Protein AF-A0A2Z4JTM7-F1 (afdb_monomer_lite)

Organism: NCBI:txid2527775

Foldseek 3Di:
DPPPPPPPPPPPDPDDQQPDADPPLRDRVVVLVVQLVVVDDPVLVVLQVVLVVCLVVVHADEPSNLVSLVVSQVRCCVPRVDHDDDPSSLLSNVVRCVVVVHDDDDSNCNVVVVCLLPVDPDPDPVVVVVVVVVVVLLVVLCVVLPDVLSVLQSVLVSCLSVVHQDDPSSLLSQLLSQLVCCVPVVDGPADPSNVVSSVVSCVVVVHDSVVSNVVNPD

Structure (mmCIF, N/CA/C/O backbone):
data_AF-A0A2Z4JTM7-F1
#
_entry.id   AF-A0A2Z4JTM7-F1
#
loop_
_atom_site.group_PDB
_atom_site.id
_atom_site.type_symbol
_atom_site.label_atom_id
_atom_site.label_alt_id
_atom_site.label_comp_id
_atom_site.label_asym_id
_atom_site.label_entity_id
_atom_site.label_seq_id
_atom_site.pdbx_PDB_ins_code
_atom_site.Cartn_x
_atom_site.Cartn_y
_atom_site.Cartn_z
_atom_site.occupancy
_atom_site.B_iso_or_equiv
_atom_site.auth_seq_id
_atom_site.auth_comp_id
_atom_site.auth_asym_id
_atom_site.auth_atom_id
_atom_site.pdbx_PDB_model_num
ATOM 1 N N . MET A 1 1 ? -42.379 -16.455 -13.827 1.00 39.31 1 MET A N 1
ATOM 2 C CA . MET A 1 1 ? -41.610 -16.570 -15.084 1.00 39.31 1 MET A CA 1
ATOM 3 C C . MET A 1 1 ? -40.571 -15.458 -15.108 1.00 39.31 1 MET A C 1
ATOM 5 O O . MET A 1 1 ? -40.819 -14.399 -15.655 1.00 39.31 1 MET A O 1
ATOM 9 N N . PHE A 1 2 ? -39.444 -15.678 -14.430 1.00 36.75 2 PHE A N 1
ATOM 10 C CA . PHE A 1 2 ? -38.275 -14.796 -14.449 1.00 36.75 2 PHE A CA 1
ATOM 11 C C . PHE A 1 2 ? -37.268 -15.409 -15.424 1.00 36.75 2 PHE A C 1
ATOM 13 O O . PHE A 1 2 ? -36.596 -16.371 -15.067 1.00 36.75 2 PHE A O 1
ATOM 20 N N . LYS A 1 3 ? -37.230 -14.929 -16.669 1.00 38.88 3 LYS A N 1
ATOM 21 C CA . LYS A 1 3 ? -36.198 -15.283 -17.662 1.00 38.88 3 LYS A CA 1
ATOM 22 C C . LYS A 1 3 ? -35.932 -14.116 -18.620 1.00 38.88 3 LYS A C 1
ATOM 24 O O . LYS A 1 3 ? -35.835 -14.291 -19.826 1.00 38.88 3 LYS A O 1
ATOM 29 N N . GLU A 1 4 ? -35.774 -12.925 -18.062 1.00 41.97 4 GLU A N 1
ATOM 30 C CA . GLU A 1 4 ? -34.969 -11.882 -18.698 1.00 41.97 4 GLU A CA 1
ATOM 31 C C . GLU A 1 4 ? -33.696 -11.746 -17.870 1.00 41.97 4 GLU A C 1
ATOM 33 O O . GLU A 1 4 ? -33.521 -10.844 -17.056 1.00 41.97 4 GLU A O 1
ATOM 38 N N . GLU A 1 5 ? -32.826 -12.747 -18.020 1.00 40.91 5 GLU A N 1
ATOM 39 C CA . GLU A 1 5 ? -31.431 -12.622 -17.627 1.00 40.91 5 GLU A CA 1
ATOM 40 C C . GLU A 1 5 ? -30.866 -11.405 -18.358 1.00 40.91 5 GLU A C 1
ATOM 42 O O . GLU A 1 5 ? -30.731 -11.413 -19.586 1.00 40.91 5 GLU A O 1
ATOM 47 N N . LEU A 1 6 ? -30.533 -10.362 -17.593 1.00 39.00 6 LEU A N 1
ATOM 48 C CA . LEU A 1 6 ? -29.595 -9.329 -17.999 1.00 39.00 6 LEU A CA 1
ATOM 49 C C . LEU A 1 6 ? -28.303 -10.017 -18.463 1.00 39.00 6 LEU A C 1
ATOM 51 O O . LEU A 1 6 ? -27.358 -10.213 -17.699 1.00 39.00 6 LEU A O 1
ATOM 55 N N . LYS A 1 7 ? -28.232 -10.356 -19.751 1.00 40.50 7 LYS A N 1
ATOM 56 C 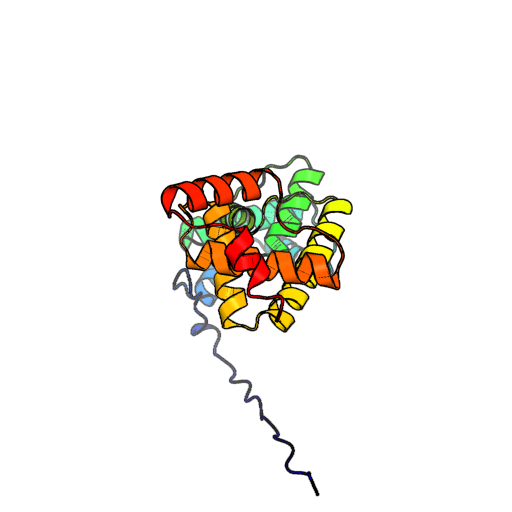CA . LYS A 1 7 ? -26.968 -10.504 -20.461 1.00 40.50 7 LYS A CA 1
ATOM 57 C C . LYS A 1 7 ? -26.372 -9.111 -20.555 1.00 40.50 7 LYS A C 1
ATOM 59 O O . LYS A 1 7 ? -26.509 -8.422 -21.562 1.00 40.50 7 LYS A O 1
ATOM 64 N N . MET A 1 8 ? -25.718 -8.697 -19.477 1.00 35.59 8 MET A N 1
ATOM 65 C CA . MET A 1 8 ? -24.784 -7.589 -19.490 1.00 35.59 8 MET A CA 1
ATOM 66 C C . MET A 1 8 ? -23.639 -8.013 -20.420 1.00 35.59 8 MET A C 1
ATOM 68 O O . MET A 1 8 ? -22.683 -8.670 -20.015 1.00 35.59 8 MET A O 1
ATOM 72 N N . GLN A 1 9 ? -23.805 -7.748 -21.717 1.00 40.19 9 GLN A N 1
ATOM 73 C CA . GLN A 1 9 ? -22.771 -7.951 -22.719 1.00 40.19 9 GLN A CA 1
ATOM 74 C C . GLN A 1 9 ? -21.651 -6.960 -22.409 1.00 40.19 9 GLN A C 1
ATOM 76 O O . GLN A 1 9 ? -21.689 -5.808 -22.836 1.00 40.19 9 GLN A O 1
ATOM 81 N N . LEU A 1 10 ? -20.659 -7.408 -21.641 1.00 38.81 10 LEU A N 1
ATOM 82 C CA . LEU A 1 10 ? -19.351 -6.770 -21.560 1.00 38.81 10 LEU A CA 1
ATOM 83 C C . LEU A 1 10 ? -18.776 -6.729 -22.980 1.00 38.81 10 LEU A C 1
ATOM 85 O O . LEU A 1 10 ? -18.161 -7.685 -23.450 1.00 38.81 10 LEU A O 1
ATOM 89 N N . ARG A 1 11 ? -19.006 -5.623 -23.693 1.00 43.62 11 ARG A N 1
ATOM 90 C CA . ARG A 1 11 ? -18.216 -5.281 -24.872 1.00 43.62 11 ARG A CA 1
ATOM 91 C C . ARG A 1 11 ? -16.807 -5.005 -24.365 1.00 43.62 11 ARG A C 1
ATOM 93 O O . ARG A 1 11 ? -16.540 -3.944 -23.815 1.00 43.62 11 ARG A O 1
ATOM 100 N N . GLN A 1 12 ? -15.920 -5.984 -24.504 1.00 43.00 12 GLN A N 1
ATOM 101 C CA . GLN A 1 12 ? -14.489 -5.746 -24.382 1.00 43.00 12 GLN A CA 1
ATOM 102 C C . GLN A 1 12 ? -14.081 -4.883 -25.576 1.00 43.00 12 GLN A C 1
ATOM 104 O O . GLN A 1 12 ? -13.819 -5.380 -26.671 1.00 43.00 12 GLN A O 1
ATOM 109 N N . GLU A 1 13 ? -14.121 -3.565 -25.401 1.00 48.25 13 GLU A N 1
ATOM 110 C CA . GLU A 1 13 ? -13.538 -2.652 -26.371 1.00 48.25 13 GLU A CA 1
ATOM 111 C C . GLU A 1 13 ? -12.022 -2.858 -26.356 1.00 48.25 13 GLU A C 1
ATOM 113 O O . GLU A 1 13 ? -11.348 -2.600 -25.359 1.00 48.25 13 GLU A O 1
ATOM 118 N N . ASN A 1 14 ? -11.479 -3.360 -27.465 1.00 54.94 14 ASN A N 1
ATOM 119 C CA . ASN A 1 14 ? -10.039 -3.460 -27.659 1.00 54.94 14 ASN A CA 1
ATOM 120 C C . ASN A 1 14 ? -9.458 -2.042 -27.753 1.00 54.94 14 ASN A C 1
ATOM 122 O O . ASN A 1 14 ? -9.454 -1.420 -28.820 1.00 54.94 14 ASN A O 1
ATOM 126 N N . VAL A 1 15 ? -8.982 -1.511 -26.627 1.00 57.03 15 VAL A N 1
ATOM 127 C CA . VAL A 1 15 ? -8.286 -0.224 -26.584 1.00 57.03 15 VAL A CA 1
ATOM 128 C C . VAL A 1 15 ? -6.926 -0.394 -27.258 1.00 57.03 15 VAL A C 1
ATOM 130 O O . VAL A 1 15 ? -6.124 -1.245 -26.878 1.00 57.03 15 VAL A O 1
ATOM 133 N N . LYS A 1 16 ? -6.655 0.414 -28.289 1.00 69.06 16 LYS A N 1
ATOM 134 C CA . LYS A 1 16 ? -5.340 0.424 -28.943 1.00 69.06 16 LYS A CA 1
ATOM 135 C C . LYS A 1 16 ? -4.269 0.820 -27.919 1.00 69.06 16 LYS A C 1
ATOM 137 O O . LYS A 1 16 ? -4.451 1.801 -27.206 1.00 69.06 16 LYS A O 1
ATOM 142 N N . ILE A 1 17 ? -3.142 0.101 -27.883 1.00 63.88 17 ILE A N 1
ATOM 143 C CA . ILE A 1 17 ? -2.065 0.296 -26.890 1.00 63.88 17 ILE A CA 1
ATOM 144 C C . ILE A 1 17 ? -1.535 1.737 -26.836 1.00 63.88 17 ILE A C 1
ATOM 146 O O . ILE A 1 17 ? -1.204 2.235 -25.769 1.00 63.88 17 ILE A O 1
ATOM 150 N N . ASN A 1 18 ? -1.542 2.442 -27.971 1.00 68.12 18 ASN A N 1
ATOM 151 C CA . ASN A 1 18 ? -1.133 3.843 -28.077 1.00 68.12 18 ASN A CA 1
ATOM 152 C C . ASN A 1 18 ? -2.116 4.838 -27.434 1.00 68.12 18 ASN A C 1
ATOM 154 O O . ASN A 1 18 ? -1.828 6.030 -27.404 1.00 68.12 18 ASN A O 1
ATOM 158 N N . LYS A 1 19 ? -3.273 4.374 -26.954 1.00 74.81 19 LYS A N 1
ATOM 159 C CA . LYS A 1 19 ? -4.247 5.161 -26.188 1.00 74.81 19 LYS A CA 1
ATOM 160 C C . LYS A 1 19 ? -4.219 4.840 -24.691 1.00 74.81 19 LYS A C 1
ATOM 162 O O . LYS A 1 19 ? -5.006 5.418 -23.948 1.00 74.81 19 LYS A O 1
ATOM 167 N N . LEU A 1 20 ? -3.362 3.915 -24.250 1.00 73.06 20 LEU A N 1
ATOM 168 C CA . LEU A 1 20 ? -3.232 3.586 -22.835 1.00 73.06 20 LEU A CA 1
ATOM 169 C C . LEU A 1 20 ? -2.332 4.615 -22.159 1.00 73.06 20 LEU A C 1
ATOM 171 O O . LEU A 1 20 ? -1.147 4.725 -22.474 1.00 73.06 20 LEU A O 1
ATOM 175 N N . VAL A 1 21 ? -2.917 5.358 -21.230 1.00 74.50 21 VAL A N 1
ATOM 176 C CA . VAL A 1 21 ? -2.252 6.415 -20.472 1.00 74.50 21 VAL A CA 1
ATOM 177 C C . VAL A 1 21 ? -2.334 6.061 -18.994 1.00 74.50 21 VAL A C 1
ATOM 179 O O . VAL A 1 21 ? -3.398 5.664 -18.516 1.00 74.50 21 VAL A O 1
ATOM 182 N N . ASP A 1 22 ? -1.224 6.191 -18.271 1.00 67.62 22 ASP A N 1
ATOM 183 C CA . ASP A 1 22 ? -1.256 6.121 -16.813 1.00 67.62 22 ASP A CA 1
ATOM 184 C C . ASP A 1 22 ? -2.004 7.344 -16.272 1.00 67.62 22 ASP A C 1
ATOM 186 O O . ASP A 1 22 ? -1.611 8.483 -16.511 1.00 67.62 22 ASP A O 1
ATOM 190 N N . TYR A 1 23 ? -3.096 7.114 -15.545 1.00 64.62 23 TYR A N 1
ATOM 191 C CA . TYR A 1 23 ? -3.958 8.189 -15.048 1.00 64.62 23 TYR A CA 1
ATOM 192 C C . TYR A 1 23 ? -3.223 9.164 -14.113 1.00 64.62 23 TYR A C 1
ATOM 194 O O . TYR A 1 23 ? -3.574 10.339 -14.054 1.00 64.62 23 TYR A O 1
ATOM 202 N N . PHE A 1 24 ? -2.208 8.690 -13.382 1.00 63.81 24 PHE A N 1
ATOM 203 C CA . PHE A 1 24 ? -1.515 9.497 -12.382 1.00 63.81 24 PHE A CA 1
ATOM 204 C C . PHE A 1 24 ? -0.362 10.315 -12.964 1.00 63.81 24 PHE A C 1
ATOM 206 O O . PHE A 1 24 ? -0.172 11.450 -12.538 1.00 63.81 24 PHE A O 1
ATOM 213 N N . SER A 1 25 ? 0.416 9.758 -13.893 1.00 65.94 25 SER A N 1
ATOM 214 C CA . SER A 1 25 ? 1.541 10.461 -14.524 1.00 65.94 25 SER A CA 1
ATOM 215 C C . SER A 1 25 ? 1.174 11.129 -15.850 1.00 65.94 25 SER A C 1
ATOM 217 O O . SER A 1 25 ? 1.932 11.958 -16.347 1.00 65.94 25 SER A O 1
ATOM 219 N N . GLY A 1 26 ? 0.035 10.771 -16.451 1.00 73.38 26 GLY A N 1
ATOM 220 C CA . GLY A 1 26 ? -0.356 11.225 -17.786 1.00 73.38 26 GLY A CA 1
ATOM 221 C C . GLY A 1 26 ? 0.501 10.635 -18.913 1.00 73.38 26 GLY A C 1
ATOM 222 O O . GLY A 1 26 ? 0.374 11.064 -20.059 1.00 73.38 26 GLY A O 1
ATOM 223 N N . GLN A 1 27 ? 1.367 9.659 -18.613 1.00 76.50 27 GLN A N 1
ATOM 224 C CA . GLN A 1 27 ? 2.319 9.098 -19.571 1.00 76.50 27 GLN A CA 1
ATOM 225 C C . GLN A 1 27 ? 1.707 7.983 -20.413 1.00 76.50 27 GLN A C 1
ATOM 227 O O . GLN A 1 27 ? 0.952 7.142 -19.920 1.00 76.50 27 GLN A O 1
ATOM 232 N N . ASN A 1 28 ? 2.082 7.935 -21.691 1.00 82.69 28 ASN A N 1
ATOM 233 C CA . ASN A 1 28 ? 1.670 6.865 -22.589 1.00 82.69 28 ASN A CA 1
ATOM 234 C C . ASN A 1 28 ? 2.418 5.568 -22.253 1.00 82.69 28 ASN A C 1
ATOM 236 O O . ASN A 1 28 ? 3.650 5.518 -22.287 1.00 82.69 28 ASN A O 1
ATOM 240 N N . LEU A 1 29 ? 1.687 4.487 -21.978 1.00 80.06 29 LEU A N 1
ATOM 241 C CA . LEU A 1 29 ? 2.296 3.209 -21.604 1.00 80.06 29 LEU A CA 1
ATOM 242 C C . LEU A 1 29 ? 3.123 2.594 -22.741 1.00 80.06 29 LEU A C 1
ATOM 244 O O . LEU A 1 29 ? 4.077 1.860 -22.472 1.00 80.06 29 LEU A O 1
ATOM 248 N N . LEU A 1 30 ? 2.812 2.911 -24.003 1.00 83.12 30 LEU A N 1
ATOM 249 C CA . LEU A 1 30 ? 3.628 2.493 -25.142 1.00 83.12 30 LEU A CA 1
ATOM 250 C C . LEU A 1 30 ? 5.011 3.155 -25.115 1.00 83.12 30 LEU A C 1
ATOM 252 O O . LEU A 1 30 ? 6.006 2.485 -25.393 1.00 83.12 30 LEU A O 1
ATOM 256 N N . ASP A 1 31 ? 5.097 4.429 -24.738 1.00 83.62 31 ASP A N 1
ATOM 257 C CA . ASP A 1 31 ? 6.364 5.167 -24.674 1.00 83.62 31 ASP A CA 1
ATOM 258 C C . ASP A 1 31 ? 7.220 4.699 -23.492 1.00 83.62 31 ASP A C 1
ATOM 260 O O . ASP A 1 31 ? 8.444 4.573 -23.598 1.00 83.62 31 ASP A O 1
ATOM 264 N N . VAL A 1 32 ? 6.577 4.361 -22.372 1.00 83.94 32 VAL A N 1
ATOM 265 C CA . VAL A 1 32 ? 7.225 3.712 -21.224 1.00 83.94 32 VAL A CA 1
ATOM 266 C C . VAL A 1 32 ? 7.785 2.348 -21.627 1.00 83.94 32 VAL A C 1
ATOM 268 O O . VAL A 1 32 ? 8.971 2.087 -21.424 1.00 83.94 32 VAL A O 1
ATOM 271 N N . ASN A 1 33 ? 6.979 1.507 -22.280 1.00 84.75 33 ASN A N 1
ATOM 272 C CA . ASN A 1 33 ? 7.418 0.196 -22.756 1.00 84.75 33 ASN A CA 1
ATOM 273 C C . ASN A 1 33 ? 8.556 0.303 -23.787 1.00 84.75 33 ASN A C 1
ATOM 275 O O . ASN A 1 33 ? 9.532 -0.442 -23.726 1.00 84.75 33 ASN A O 1
ATOM 279 N N . THR A 1 34 ? 8.476 1.276 -24.697 1.00 87.38 34 THR A N 1
ATOM 280 C CA . THR A 1 34 ? 9.519 1.538 -25.700 1.00 87.38 34 THR A CA 1
ATOM 281 C C . THR A 1 34 ? 10.831 1.954 -25.038 1.00 87.38 34 THR A C 1
ATOM 283 O O . THR A 1 34 ? 11.899 1.486 -25.430 1.00 87.38 34 THR A O 1
ATOM 286 N N . THR A 1 35 ? 10.773 2.786 -23.993 1.00 88.12 35 THR A N 1
ATOM 287 C CA . THR A 1 35 ? 11.952 3.125 -2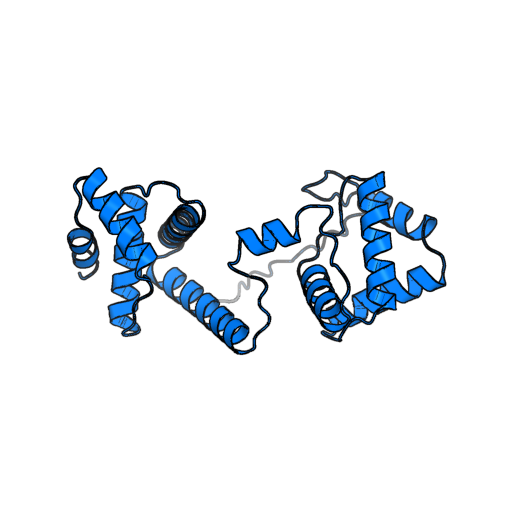3.185 1.00 88.12 35 THR A CA 1
ATOM 288 C C . THR A 1 35 ? 12.583 1.884 -22.570 1.00 88.12 35 THR A C 1
ATOM 290 O O . THR A 1 35 ? 13.797 1.733 -22.668 1.00 88.12 35 THR A O 1
ATOM 293 N N . ILE A 1 36 ? 11.789 0.997 -21.970 1.00 86.88 36 ILE A N 1
ATOM 294 C CA . ILE A 1 36 ? 12.291 -0.228 -21.333 1.00 86.88 36 ILE A CA 1
ATOM 295 C C . ILE A 1 36 ? 12.970 -1.129 -22.370 1.00 86.88 36 ILE A C 1
ATOM 297 O O . ILE A 1 36 ? 14.124 -1.508 -22.186 1.00 86.88 36 ILE A O 1
ATOM 301 N N . ILE A 1 37 ? 12.297 -1.418 -23.487 1.00 87.25 37 ILE A N 1
ATOM 302 C CA . ILE A 1 37 ? 12.814 -2.316 -24.531 1.00 87.25 37 ILE A CA 1
ATOM 303 C C . ILE A 1 37 ? 14.097 -1.769 -25.166 1.00 87.25 37 ILE A C 1
ATOM 305 O O . ILE A 1 37 ? 15.019 -2.535 -25.426 1.00 87.25 37 ILE A O 1
ATOM 309 N N . ASN A 1 38 ? 14.186 -0.456 -25.391 1.00 90.19 38 ASN A N 1
ATOM 310 C CA . ASN A 1 38 ? 15.361 0.149 -26.023 1.00 90.19 38 ASN A CA 1
ATOM 311 C C . ASN A 1 38 ? 16.547 0.333 -25.065 1.00 90.19 38 ASN A C 1
ATOM 313 O O . ASN A 1 38 ? 17.665 0.558 -25.522 1.00 90.19 38 ASN A O 1
ATOM 317 N N . SER A 1 39 ? 16.308 0.281 -23.752 1.00 89.69 39 SER A N 1
ATOM 318 C CA . SER A 1 39 ? 17.324 0.569 -22.728 1.00 89.69 39 SER A CA 1
ATOM 319 C C . SER A 1 39 ? 17.841 -0.686 -22.017 1.00 89.69 39 SER A C 1
ATOM 321 O O . SER A 1 39 ? 18.813 -0.604 -21.263 1.00 89.69 39 SER A O 1
ATOM 323 N N . LEU A 1 40 ? 17.194 -1.833 -22.231 1.00 89.88 40 LEU A N 1
ATOM 324 C CA . LEU A 1 40 ? 17.595 -3.129 -21.693 1.00 89.88 40 LEU A CA 1
ATOM 325 C C . LEU A 1 40 ? 18.144 -4.030 -22.796 1.00 89.88 40 LEU A C 1
ATOM 327 O O . LEU A 1 40 ? 17.651 -4.033 -23.923 1.00 89.88 40 LEU A O 1
ATOM 331 N N . ASP A 1 41 ? 19.139 -4.846 -22.461 1.00 91.06 41 ASP A N 1
ATOM 332 C CA . ASP A 1 41 ? 19.590 -5.893 -23.374 1.00 91.06 41 ASP A CA 1
ATOM 333 C C . ASP A 1 41 ? 18.614 -7.094 -23.395 1.00 91.06 41 ASP A C 1
ATOM 335 O O . ASP A 1 41 ? 17.711 -7.231 -22.564 1.00 91.06 41 ASP A O 1
ATOM 339 N N . LYS A 1 42 ? 18.794 -8.015 -24.353 1.00 90.81 42 LYS A N 1
ATOM 340 C CA . LYS A 1 42 ? 17.921 -9.199 -24.492 1.00 90.81 42 LYS A CA 1
ATOM 341 C C . LYS A 1 42 ? 17.875 -10.067 -23.229 1.00 90.81 42 LYS A C 1
ATOM 343 O O . LYS A 1 42 ? 16.846 -10.682 -22.946 1.00 90.81 42 LYS A O 1
ATOM 348 N N . ARG A 1 43 ? 18.981 -10.148 -22.485 1.00 92.88 43 ARG A N 1
ATOM 349 C CA . ARG A 1 43 ? 19.077 -10.942 -21.257 1.00 92.88 43 ARG A CA 1
ATOM 350 C C . ARG A 1 43 ? 18.305 -10.261 -20.131 1.00 92.88 43 ARG A C 1
ATOM 352 O O . ARG A 1 43 ? 17.569 -10.938 -19.418 1.00 92.88 43 ARG A O 1
ATOM 359 N N . GLU A 1 44 ? 18.433 -8.950 -19.988 1.00 91.94 44 GLU A N 1
ATOM 360 C CA . GLU A 1 44 ? 17.699 -8.147 -19.013 1.00 91.94 44 GLU A CA 1
ATOM 361 C C . GLU A 1 44 ? 16.192 -8.181 -19.281 1.00 91.94 44 GLU A C 1
ATOM 363 O O . GLU A 1 44 ? 15.422 -8.404 -18.350 1.00 91.94 44 GLU A O 1
ATOM 368 N N . ILE A 1 45 ? 15.763 -8.082 -20.544 1.00 90.56 45 ILE A N 1
ATOM 369 C CA . ILE A 1 45 ? 14.349 -8.239 -20.930 1.00 90.56 45 ILE A CA 1
ATOM 370 C C . ILE A 1 45 ? 13.821 -9.621 -20.514 1.00 90.56 45 ILE A C 1
ATOM 372 O O . ILE A 1 45 ? 12.724 -9.732 -19.961 1.00 90.56 45 ILE A O 1
ATOM 376 N N . HIS A 1 46 ? 14.604 -10.682 -20.729 1.00 90.56 46 HIS A N 1
ATOM 377 C CA . HIS A 1 46 ? 14.217 -12.031 -20.319 1.00 90.56 46 HIS A CA 1
ATOM 378 C C . HIS A 1 46 ? 14.116 -12.168 -18.791 1.00 90.56 46 HIS A C 1
ATOM 380 O O . HIS A 1 46 ? 13.152 -12.743 -18.282 1.00 90.56 46 HIS A O 1
ATOM 386 N N . ILE A 1 47 ? 15.079 -11.610 -18.047 1.00 92.19 47 ILE A N 1
ATOM 387 C CA . ILE A 1 47 ? 15.045 -11.588 -16.578 1.00 92.19 47 ILE A CA 1
ATOM 388 C C . ILE A 1 47 ? 13.822 -10.815 -16.087 1.00 92.19 47 ILE A C 1
ATOM 390 O O . ILE A 1 47 ? 13.132 -11.307 -15.198 1.00 92.19 47 ILE A O 1
ATOM 394 N N . TYR A 1 48 ? 13.518 -9.662 -16.682 1.00 91.69 48 TYR A N 1
ATOM 395 C CA . TYR A 1 48 ? 12.343 -8.868 -16.339 1.00 91.69 48 TYR A CA 1
ATOM 396 C C . TYR A 1 48 ? 11.049 -9.657 -16.551 1.00 91.69 48 TYR A C 1
ATOM 398 O O . TYR A 1 48 ? 10.271 -9.824 -15.614 1.00 91.69 48 TYR A O 1
ATOM 406 N N . SER A 1 49 ? 10.852 -10.231 -17.742 1.00 89.62 49 SER A N 1
ATOM 407 C CA . SER A 1 49 ? 9.664 -11.037 -18.042 1.00 89.62 49 SER A CA 1
ATOM 408 C C . SER A 1 49 ? 9.514 -12.217 -17.077 1.00 89.62 49 SER A C 1
ATOM 410 O O . SER A 1 49 ? 8.412 -12.488 -16.598 1.00 89.62 49 SER A O 1
ATOM 412 N N . ARG A 1 50 ? 10.620 -12.895 -16.745 1.00 93.50 50 ARG A N 1
ATOM 413 C CA . ARG A 1 50 ? 10.634 -13.979 -15.758 1.00 93.50 50 ARG A CA 1
ATOM 414 C C . ARG A 1 50 ? 10.291 -13.471 -14.359 1.00 93.50 50 ARG A C 1
ATOM 416 O O . ARG A 1 50 ? 9.523 -14.120 -13.660 1.00 93.50 50 ARG A O 1
ATOM 423 N N . ALA A 1 51 ? 10.856 -12.343 -13.938 1.00 91.88 51 ALA A N 1
ATOM 424 C CA . ALA A 1 51 ? 10.600 -11.749 -12.631 1.00 91.88 51 ALA A CA 1
ATOM 425 C C . ALA A 1 51 ? 9.117 -11.389 -12.464 1.00 91.88 51 ALA A C 1
ATOM 427 O O . ALA A 1 51 ? 8.533 -11.709 -11.433 1.00 91.88 51 ALA A O 1
ATOM 428 N N . ILE A 1 52 ? 8.484 -10.819 -13.494 1.00 90.88 52 ILE A N 1
ATOM 429 C CA . ILE A 1 52 ? 7.037 -10.566 -13.493 1.00 90.88 52 ILE A CA 1
ATOM 430 C C . ILE A 1 52 ? 6.250 -11.879 -13.391 1.00 90.88 52 ILE A C 1
ATOM 432 O O . ILE A 1 52 ? 5.370 -11.993 -12.541 1.00 90.88 52 ILE A O 1
ATOM 436 N N . GLY A 1 53 ? 6.613 -12.904 -14.171 1.00 88.50 53 GLY A N 1
ATOM 437 C CA . GLY A 1 53 ? 5.999 -14.233 -14.071 1.00 88.50 53 GLY A CA 1
ATOM 438 C C . GLY A 1 53 ? 6.095 -14.835 -12.664 1.00 88.50 53 GLY A C 1
ATOM 439 O O . GLY A 1 53 ? 5.104 -15.333 -12.136 1.00 88.50 53 GLY A O 1
ATOM 440 N N . LYS A 1 54 ? 7.255 -14.703 -12.006 1.00 90.75 54 LYS A N 1
ATOM 441 C CA . LYS A 1 54 ? 7.445 -15.128 -10.612 1.00 90.75 54 LYS A CA 1
ATOM 442 C C . LYS A 1 54 ? 6.497 -14.411 -9.659 1.00 90.75 54 LYS A C 1
ATOM 444 O O . LYS A 1 54 ? 5.894 -15.064 -8.816 1.00 90.75 54 LYS A O 1
ATOM 449 N N . VAL A 1 55 ? 6.341 -13.091 -9.788 1.00 88.25 55 VAL A N 1
ATOM 450 C CA . VAL A 1 55 ? 5.417 -12.321 -8.937 1.00 88.25 55 VAL A CA 1
ATOM 451 C C . VAL A 1 55 ? 3.980 -12.808 -9.119 1.00 88.25 55 VAL A C 1
ATOM 453 O O . VAL A 1 55 ? 3.301 -13.060 -8.124 1.00 88.25 55 VAL A O 1
ATOM 456 N N . LEU A 1 56 ? 3.538 -13.003 -10.366 1.00 83.81 56 LEU A N 1
ATOM 457 C CA . LEU A 1 56 ? 2.195 -13.507 -10.678 1.00 83.81 56 LEU A CA 1
ATOM 458 C C . LEU A 1 56 ? 1.957 -14.912 -10.101 1.00 83.81 56 LEU A C 1
ATOM 460 O O . LEU A 1 56 ? 0.890 -15.183 -9.551 1.00 83.81 56 LEU A O 1
ATOM 464 N N . ASN A 1 57 ? 2.979 -15.769 -10.139 1.00 85.12 57 ASN A N 1
ATOM 465 C CA . ASN A 1 57 ? 2.949 -17.122 -9.580 1.00 85.12 57 ASN A CA 1
ATOM 466 C C . ASN A 1 57 ? 3.263 -17.184 -8.072 1.00 85.12 57 ASN A C 1
ATOM 468 O O . ASN A 1 57 ? 3.340 -18.273 -7.507 1.00 85.12 57 ASN A O 1
ATOM 472 N N . LYS A 1 58 ? 3.438 -16.036 -7.398 1.00 85.50 58 LYS A N 1
ATOM 473 C CA . LYS A 1 58 ? 3.814 -15.926 -5.972 1.00 85.50 58 LYS A CA 1
ATOM 474 C C . LYS A 1 58 ? 5.151 -16.599 -5.614 1.00 85.50 58 LYS A C 1
ATOM 476 O O . LYS A 1 58 ? 5.387 -16.957 -4.459 1.00 85.50 58 LYS A O 1
ATOM 481 N N . GLU A 1 59 ? 6.046 -16.736 -6.582 1.00 86.88 59 GLU A N 1
ATOM 482 C CA . GLU A 1 59 ? 7.407 -17.233 -6.395 1.00 86.88 59 GLU A CA 1
ATOM 483 C C . GLU A 1 59 ? 8.342 -16.136 -5.860 1.00 86.88 59 GLU A C 1
ATOM 485 O O . GLU A 1 59 ? 8.101 -14.934 -5.995 1.00 86.88 59 GLU A O 1
ATOM 490 N N . THR A 1 60 ? 9.461 -16.537 -5.251 1.00 87.12 60 THR A N 1
ATOM 491 C CA . THR A 1 60 ? 10.433 -15.578 -4.711 1.00 87.12 60 THR A CA 1
ATOM 492 C C . THR A 1 60 ? 11.362 -15.024 -5.789 1.00 87.12 60 THR A C 1
ATOM 494 O O . THR A 1 60 ? 12.021 -15.782 -6.506 1.00 87.12 60 THR A O 1
ATOM 497 N N . LEU A 1 61 ? 11.492 -13.697 -5.828 1.00 91.44 61 LEU A N 1
ATOM 498 C CA . LEU A 1 61 ? 12.504 -13.001 -6.625 1.00 91.44 61 LEU A CA 1
ATOM 499 C C . LEU A 1 61 ? 13.911 -13.308 -6.102 1.00 91.44 61 LEU A C 1
ATOM 501 O O . LEU A 1 61 ? 14.093 -13.478 -4.899 1.00 91.44 61 LEU A O 1
ATOM 505 N N . ASN A 1 62 ? 14.897 -13.367 -6.995 1.00 91.94 62 ASN A N 1
ATOM 506 C CA . ASN A 1 62 ? 16.316 -13.494 -6.653 1.00 91.94 62 ASN A CA 1
ATOM 507 C C . ASN A 1 62 ? 17.065 -12.154 -6.824 1.00 91.94 62 ASN A C 1
ATOM 509 O O . ASN A 1 62 ? 16.476 -11.138 -7.189 1.00 91.94 62 ASN A O 1
ATOM 513 N N . ARG A 1 63 ? 18.379 -12.139 -6.560 1.00 91.62 63 ARG A N 1
ATOM 514 C CA . ARG A 1 63 ? 19.207 -10.921 -6.656 1.00 91.62 63 ARG A CA 1
ATOM 515 C C . ARG A 1 63 ? 19.258 -10.318 -8.063 1.00 91.62 63 ARG A C 1
ATOM 517 O O . ARG A 1 63 ? 19.297 -9.098 -8.184 1.00 91.62 63 ARG A O 1
ATOM 524 N N . ASP A 1 64 ? 19.257 -11.143 -9.106 1.00 92.94 64 ASP A N 1
ATOM 525 C CA . ASP A 1 64 ? 19.300 -10.656 -10.490 1.00 92.94 64 ASP A CA 1
ATOM 526 C C . ASP A 1 64 ? 17.957 -10.050 -10.905 1.00 92.94 64 ASP A C 1
ATOM 528 O O . ASP A 1 64 ? 17.930 -9.000 -11.542 1.00 92.94 64 ASP A O 1
ATOM 532 N N . ASP A 1 65 ? 16.851 -10.664 -10.472 1.00 93.12 65 ASP A N 1
ATOM 533 C CA . ASP A 1 65 ? 15.506 -10.122 -10.667 1.00 93.12 65 ASP A CA 1
ATOM 534 C C . ASP A 1 65 ? 15.402 -8.724 -10.026 1.00 93.12 65 ASP A C 1
ATOM 536 O O . ASP A 1 65 ? 14.922 -7.783 -10.653 1.00 93.12 65 ASP A O 1
ATOM 540 N N . LEU A 1 66 ? 15.917 -8.564 -8.798 1.00 90.94 66 LEU A N 1
ATOM 541 C CA . LEU A 1 66 ? 15.929 -7.281 -8.088 1.00 90.94 66 LEU A CA 1
ATOM 542 C C . LEU A 1 66 ? 16.731 -6.198 -8.816 1.00 90.94 66 LEU A C 1
ATOM 544 O O . LEU A 1 66 ? 16.256 -5.070 -8.913 1.00 90.94 66 LEU A O 1
ATOM 548 N N . LYS A 1 67 ? 17.919 -6.528 -9.337 1.00 91.81 67 LYS A N 1
ATOM 549 C CA . LYS A 1 67 ? 18.763 -5.573 -10.075 1.00 91.81 67 LYS A CA 1
ATOM 550 C C . LYS A 1 67 ? 18.079 -5.060 -11.338 1.00 91.81 67 LYS A C 1
ATOM 552 O O . LYS A 1 67 ? 18.116 -3.866 -11.607 1.00 91.81 67 LYS A O 1
ATOM 557 N N . VAL A 1 68 ? 17.451 -5.956 -12.101 1.00 93.12 68 VAL A N 1
ATOM 558 C CA . VAL A 1 68 ? 16.755 -5.574 -13.337 1.00 93.12 68 VAL A CA 1
ATOM 559 C C . VAL A 1 68 ? 15.519 -4.730 -13.030 1.00 93.12 68 VAL A C 1
ATOM 561 O O . VAL A 1 68 ? 15.301 -3.722 -13.694 1.00 93.12 68 VAL A O 1
ATOM 564 N N . LEU A 1 69 ? 14.745 -5.087 -12.000 1.00 91.69 69 LEU A N 1
ATOM 565 C CA . LEU A 1 69 ? 13.588 -4.292 -11.574 1.00 91.69 69 LEU A CA 1
ATOM 566 C C . LEU A 1 69 ? 13.997 -2.894 -11.084 1.00 91.69 69 LEU A C 1
ATOM 568 O O . LEU A 1 69 ? 13.330 -1.920 -11.410 1.00 91.69 69 LEU A O 1
ATOM 572 N N . ASP A 1 70 ? 15.106 -2.781 -10.350 1.00 90.00 70 ASP A N 1
ATOM 573 C CA . ASP A 1 70 ? 15.631 -1.486 -9.905 1.00 90.00 70 ASP A CA 1
ATOM 574 C C . ASP A 1 70 ? 16.115 -0.614 -11.073 1.00 90.00 70 ASP A C 1
ATOM 576 O O . ASP A 1 70 ? 15.803 0.575 -11.133 1.00 90.00 70 ASP A O 1
ATOM 580 N N . LYS A 1 71 ? 16.804 -1.223 -12.048 1.00 91.50 71 LYS A N 1
ATOM 581 C CA . LYS A 1 71 ? 17.226 -0.548 -13.282 1.00 91.50 71 LYS A CA 1
ATOM 582 C C . LYS A 1 71 ? 16.027 -0.026 -14.075 1.00 91.50 71 LYS A C 1
ATOM 584 O O . LYS A 1 71 ? 16.083 1.080 -14.601 1.00 91.50 71 LYS A O 1
ATOM 589 N N . ILE A 1 72 ? 14.948 -0.805 -14.173 1.00 90.38 72 ILE A N 1
ATOM 590 C CA . ILE A 1 72 ? 13.721 -0.378 -14.861 1.00 90.38 72 ILE A CA 1
ATOM 591 C C . ILE A 1 72 ? 13.118 0.843 -14.179 1.00 90.38 72 ILE A C 1
ATOM 593 O O . ILE A 1 72 ? 12.846 1.816 -14.875 1.00 90.38 72 ILE A O 1
ATOM 597 N N . ASP A 1 73 ? 12.970 0.824 -12.853 1.00 88.50 73 ASP A N 1
ATOM 598 C CA . ASP A 1 73 ? 12.453 1.981 -12.115 1.00 88.50 73 ASP A CA 1
ATOM 599 C C . ASP A 1 73 ? 13.314 3.222 -12.334 1.00 88.50 73 ASP A C 1
ATOM 601 O O . ASP A 1 73 ? 12.789 4.306 -12.559 1.00 88.50 73 ASP A O 1
ATOM 605 N N . GLU A 1 74 ? 14.640 3.081 -12.294 1.00 89.25 74 GLU A N 1
ATOM 606 C CA . GLU A 1 74 ? 15.544 4.197 -12.560 1.00 89.25 74 GLU A CA 1
ATOM 607 C C . GLU A 1 74 ? 15.344 4.764 -13.972 1.00 89.25 74 GLU A C 1
ATOM 609 O O . GLU A 1 74 ? 15.256 5.981 -14.148 1.00 89.25 74 GLU A O 1
ATOM 614 N N . LEU A 1 75 ? 15.230 3.893 -14.978 1.00 91.06 75 LEU A N 1
ATOM 615 C CA . LEU A 1 75 ? 15.025 4.285 -16.372 1.00 91.06 75 LEU A CA 1
ATOM 616 C C . LEU A 1 75 ? 13.679 4.980 -16.584 1.00 91.06 75 LEU A C 1
ATOM 618 O O . LEU A 1 75 ? 13.623 6.023 -17.243 1.00 91.06 75 LEU A O 1
ATOM 622 N N . THR A 1 76 ? 12.595 4.414 -16.051 1.00 87.62 76 THR A N 1
ATOM 623 C CA . THR A 1 76 ? 11.256 4.986 -16.210 1.00 87.62 76 THR A CA 1
ATOM 624 C C . THR A 1 76 ? 11.114 6.265 -15.403 1.00 87.62 76 THR A C 1
ATOM 626 O O . THR A 1 76 ? 10.558 7.229 -15.919 1.00 87.62 76 THR A O 1
ATOM 629 N N . TYR A 1 77 ? 11.687 6.334 -14.201 1.00 87.00 77 TYR A N 1
ATOM 630 C CA . TYR A 1 77 ? 11.628 7.535 -13.377 1.00 87.00 77 TYR A CA 1
ATOM 631 C C . TYR A 1 77 ? 12.412 8.675 -14.024 1.00 87.00 77 TYR A C 1
ATOM 633 O O . TYR A 1 77 ? 11.886 9.762 -14.226 1.00 87.00 77 TYR A O 1
ATOM 641 N N . LYS A 1 78 ? 13.644 8.412 -14.470 1.00 86.81 78 LYS A N 1
ATOM 642 C CA . LYS A 1 78 ? 14.482 9.434 -15.106 1.00 86.81 78 LYS A CA 1
ATOM 643 C C . LYS A 1 78 ? 13.864 10.012 -16.381 1.00 86.81 78 LYS A C 1
ATOM 645 O O . LYS A 1 78 ? 14.083 11.183 -16.678 1.00 86.81 78 LYS A O 1
ATOM 650 N N . LYS A 1 79 ? 13.163 9.192 -17.171 1.00 86.62 79 LYS A N 1
ATOM 651 C CA . LYS A 1 79 ? 12.636 9.611 -18.478 1.00 86.62 79 LYS A CA 1
ATOM 652 C C . LYS A 1 79 ? 11.184 10.083 -18.437 1.00 86.62 79 LYS A C 1
ATOM 654 O O . LYS A 1 79 ? 10.817 10.926 -19.247 1.00 86.62 79 LYS A O 1
ATOM 659 N N . HIS A 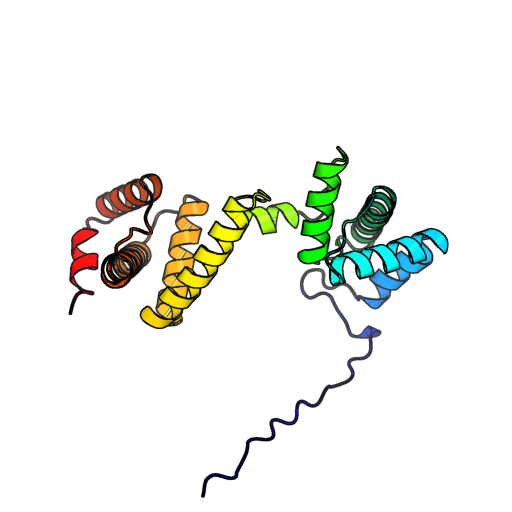1 80 ? 10.385 9.537 -17.527 1.00 82.81 80 HIS A N 1
ATOM 660 C CA . HIS A 1 80 ? 8.929 9.690 -17.513 1.00 82.81 80 HIS A CA 1
ATOM 661 C C . HIS A 1 80 ? 8.375 10.124 -16.149 1.00 82.81 80 HIS A C 1
ATOM 663 O O . HIS A 1 80 ? 7.159 10.204 -16.000 1.00 82.81 80 HIS A O 1
ATOM 669 N N . ASP A 1 81 ? 9.244 10.378 -15.162 1.00 80.56 81 ASP A N 1
ATOM 670 C CA . ASP A 1 81 ? 8.896 10.760 -13.782 1.00 80.56 81 ASP A CA 1
ATOM 671 C C . ASP A 1 81 ? 7.922 9.775 -13.107 1.00 80.56 81 ASP A C 1
ATOM 673 O O . ASP A 1 81 ? 7.027 10.135 -12.344 1.00 80.56 81 ASP A O 1
ATOM 677 N N . MET A 1 82 ? 8.061 8.485 -13.434 1.00 79.56 82 MET A N 1
ATOM 678 C CA . MET A 1 82 ? 7.224 7.419 -12.888 1.00 79.56 82 MET A CA 1
ATOM 679 C C . MET A 1 82 ? 7.988 6.111 -12.679 1.00 79.56 82 MET A C 1
ATOM 681 O O . MET A 1 82 ? 8.877 5.761 -13.456 1.00 79.56 82 MET A O 1
ATOM 685 N N . CYS A 1 83 ? 7.578 5.337 -11.676 1.00 81.88 83 CYS A N 1
ATOM 686 C CA . CYS A 1 83 ? 7.897 3.911 -11.589 1.00 81.88 83 CYS A CA 1
ATOM 687 C C . CYS A 1 83 ? 6.678 3.085 -12.016 1.00 81.88 83 CYS A C 1
ATOM 689 O O . CYS A 1 83 ? 5.547 3.580 -12.043 1.00 81.88 83 CYS A O 1
ATOM 691 N N . LEU A 1 84 ? 6.891 1.822 -12.382 1.00 75.12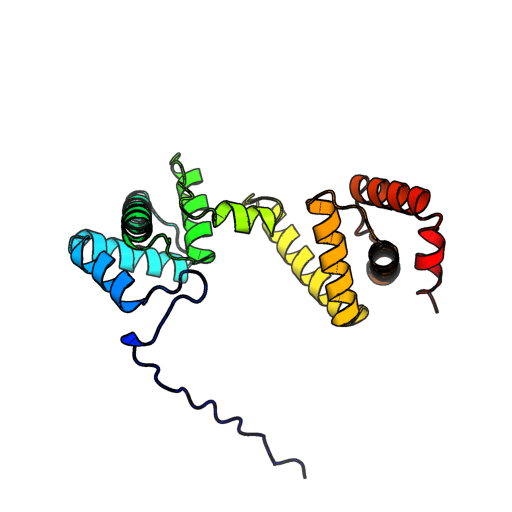 84 LEU A N 1
ATOM 692 C CA . LEU A 1 84 ? 5.785 0.929 -12.720 1.00 75.12 84 LEU A CA 1
ATOM 693 C C . LEU A 1 84 ? 5.026 0.561 -11.436 1.00 75.12 84 LEU A C 1
ATOM 695 O O . LEU A 1 84 ? 5.496 -0.226 -10.614 1.00 75.12 84 LEU A O 1
ATOM 699 N N . LYS A 1 85 ? 3.847 1.165 -11.257 1.00 67.56 85 LYS A N 1
ATOM 700 C CA . LYS A 1 85 ? 3.035 1.066 -10.038 1.00 67.56 85 LYS A CA 1
ATOM 701 C C . LYS A 1 85 ? 2.279 -0.259 -9.961 1.00 67.56 85 LYS A C 1
ATOM 703 O O . LYS A 1 85 ? 1.089 -0.321 -10.254 1.00 67.56 85 LYS A O 1
ATOM 708 N N . ASP A 1 86 ? 2.952 -1.314 -9.511 1.00 76.38 86 ASP A N 1
ATOM 709 C CA . ASP A 1 86 ? 2.303 -2.583 -9.176 1.00 76.38 86 ASP A CA 1
ATOM 710 C C . ASP A 1 86 ? 2.551 -2.957 -7.708 1.00 76.38 86 ASP A C 1
ATOM 712 O O . ASP A 1 86 ? 3.672 -3.231 -7.274 1.00 76.38 86 ASP A O 1
ATOM 716 N N . SER A 1 87 ? 1.473 -2.973 -6.920 1.00 75.12 87 SER A N 1
ATOM 717 C CA . SER A 1 87 ? 1.543 -3.251 -5.482 1.00 75.12 87 SER A CA 1
ATOM 718 C C . SER A 1 87 ? 2.033 -4.669 -5.151 1.00 75.12 87 SER A C 1
ATOM 720 O O . SER A 1 87 ? 2.642 -4.870 -4.095 1.00 75.12 87 SER A O 1
ATOM 722 N N . ALA A 1 88 ? 1.802 -5.653 -6.026 1.00 80.38 88 ALA A N 1
ATOM 723 C CA . ALA A 1 88 ? 2.285 -7.018 -5.849 1.00 80.38 88 ALA A CA 1
ATOM 724 C C . ALA A 1 88 ? 3.787 -7.102 -6.146 1.00 80.38 88 ALA A C 1
ATOM 726 O O . ALA A 1 88 ? 4.534 -7.688 -5.355 1.00 80.38 88 ALA A O 1
ATOM 727 N N . VAL A 1 89 ? 4.245 -6.448 -7.217 1.00 84.50 89 VAL A N 1
ATOM 728 C CA . VAL A 1 89 ? 5.671 -6.356 -7.565 1.00 84.50 89 VAL A CA 1
ATOM 729 C C . VAL A 1 89 ? 6.444 -5.623 -6.467 1.00 84.50 89 VAL A C 1
ATOM 731 O O . VAL A 1 89 ? 7.459 -6.137 -5.993 1.00 84.50 89 VAL A O 1
ATOM 734 N N . THR A 1 90 ? 5.945 -4.483 -5.980 1.00 84.44 90 THR A N 1
ATOM 735 C CA . THR A 1 90 ? 6.583 -3.714 -4.895 1.00 84.44 90 THR A CA 1
ATOM 736 C C . THR A 1 90 ? 6.711 -4.537 -3.612 1.00 84.44 90 THR A C 1
ATOM 738 O O . THR A 1 90 ? 7.793 -4.606 -3.025 1.00 84.44 90 THR A O 1
ATOM 741 N N . LYS A 1 91 ? 5.660 -5.261 -3.202 1.00 82.56 91 LYS A N 1
ATOM 742 C CA . LYS A 1 91 ? 5.720 -6.160 -2.032 1.00 82.56 91 LYS A CA 1
ATOM 743 C C . LYS A 1 91 ? 6.739 -7.285 -2.215 1.00 82.56 91 LYS A C 1
ATOM 745 O O . LYS A 1 91 ? 7.538 -7.542 -1.310 1.00 82.56 91 LYS A O 1
ATOM 750 N N . ALA A 1 92 ? 6.734 -7.945 -3.374 1.00 85.94 92 ALA A N 1
ATOM 751 C CA . ALA A 1 92 ? 7.667 -9.029 -3.676 1.00 85.94 92 ALA A CA 1
ATOM 752 C C . ALA A 1 92 ? 9.126 -8.548 -3.640 1.00 85.94 92 ALA A C 1
ATOM 754 O O . ALA A 1 92 ? 9.991 -9.226 -3.077 1.00 85.94 92 ALA A O 1
ATOM 755 N N . ARG A 1 93 ? 9.387 -7.349 -4.172 1.00 86.62 93 ARG A N 1
ATOM 756 C CA . ARG A 1 93 ? 10.708 -6.712 -4.149 1.00 86.62 93 ARG A CA 1
ATOM 757 C C . ARG A 1 93 ? 11.160 -6.388 -2.738 1.00 86.62 93 ARG A C 1
ATOM 759 O O . ARG A 1 93 ? 12.249 -6.802 -2.365 1.00 86.62 93 ARG A O 1
ATOM 766 N N . ILE A 1 94 ? 10.325 -5.741 -1.925 1.00 85.25 94 ILE A N 1
ATOM 767 C CA . ILE A 1 94 ? 10.667 -5.408 -0.532 1.00 85.25 94 ILE A CA 1
ATOM 768 C C . ILE A 1 94 ? 10.999 -6.675 0.265 1.00 85.25 94 ILE A C 1
ATOM 770 O O . ILE A 1 94 ? 12.002 -6.713 0.981 1.00 85.25 94 ILE A O 1
ATOM 774 N N . LYS A 1 95 ? 10.211 -7.746 0.098 1.00 84.19 95 LYS A N 1
ATOM 775 C CA . LYS A 1 95 ? 10.473 -9.040 0.745 1.00 84.19 95 LYS A CA 1
ATOM 776 C C . LYS A 1 95 ? 11.814 -9.638 0.308 1.00 84.19 95 LYS A C 1
ATOM 778 O O . LYS A 1 95 ? 12.584 -10.100 1.149 1.00 84.19 95 LYS A O 1
ATOM 783 N N . ALA A 1 96 ? 12.112 -9.621 -0.989 1.00 85.06 96 ALA A N 1
ATOM 784 C CA . ALA A 1 96 ? 13.371 -10.142 -1.509 1.00 85.06 96 ALA A CA 1
ATOM 785 C C . ALA A 1 96 ? 14.575 -9.266 -1.105 1.00 85.06 96 ALA A C 1
ATOM 787 O O . ALA A 1 96 ? 15.596 -9.807 -0.690 1.00 85.06 96 ALA A O 1
ATOM 788 N N . CYS A 1 97 ? 14.450 -7.937 -1.122 1.00 85.44 97 CYS A N 1
ATOM 789 C CA . CYS A 1 97 ? 15.465 -7.002 -0.632 1.00 85.44 97 CYS A CA 1
ATOM 790 C C . CYS A 1 97 ? 15.838 -7.297 0.827 1.00 85.44 97 CYS A C 1
ATOM 792 O O . CYS A 1 97 ? 17.016 -7.502 1.121 1.00 85.44 97 CYS A O 1
ATOM 794 N N . LYS A 1 98 ? 14.839 -7.455 1.712 1.00 83.12 98 LYS A N 1
ATOM 795 C CA . LYS A 1 98 ? 15.052 -7.879 3.109 1.00 83.12 98 LYS A CA 1
ATOM 796 C C . LYS A 1 98 ? 15.779 -9.226 3.192 1.00 83.12 98 LYS A C 1
ATOM 798 O O . LYS A 1 98 ? 16.767 -9.341 3.909 1.00 83.12 98 LYS A O 1
ATOM 803 N N . LYS A 1 99 ? 15.339 -10.229 2.421 1.00 84.81 99 LYS A N 1
ATOM 804 C CA . LYS A 1 99 ? 15.944 -11.575 2.399 1.00 84.81 99 LYS A CA 1
ATOM 805 C C . LYS A 1 99 ? 17.416 -11.567 1.974 1.00 84.81 99 LYS A C 1
ATOM 807 O O . LYS A 1 99 ? 18.199 -12.362 2.483 1.00 84.81 99 LYS A O 1
ATOM 812 N N . TYR A 1 100 ? 17.789 -10.715 1.022 1.00 85.75 100 TYR A N 1
ATOM 813 C CA . TYR A 1 100 ? 19.136 -10.700 0.447 1.00 85.75 100 TYR A CA 1
ATOM 814 C C . TYR A 1 100 ? 20.059 -9.617 1.010 1.00 85.75 100 TYR A C 1
ATOM 816 O O . TYR A 1 100 ? 21.203 -9.547 0.551 1.00 85.75 100 TYR A O 1
ATOM 824 N N . GLY A 1 101 ? 19.590 -8.813 1.972 1.00 83.06 101 GLY A N 1
ATOM 825 C CA . GLY A 1 101 ? 20.343 -7.692 2.541 1.00 83.06 101 GLY A CA 1
ATOM 826 C C . GLY A 1 101 ? 20.555 -6.544 1.551 1.00 83.06 101 GLY A C 1
ATOM 827 O O . GLY A 1 101 ? 21.588 -5.885 1.588 1.00 83.06 101 GLY A O 1
ATOM 828 N N . MET A 1 102 ? 19.619 -6.342 0.623 1.00 85.75 102 MET A N 1
ATOM 829 C CA . MET A 1 102 ? 19.667 -5.268 -0.372 1.00 85.75 102 MET A CA 1
ATOM 830 C C . MET A 1 102 ? 18.747 -4.124 0.050 1.00 85.75 102 MET A C 1
ATOM 832 O O . MET A 1 102 ? 17.667 -4.357 0.593 1.00 85.75 102 MET A O 1
ATOM 836 N N . GLN A 1 103 ? 19.146 -2.887 -0.235 1.00 83.56 103 GLN A N 1
ATOM 837 C CA . GLN A 1 103 ? 18.281 -1.730 -0.033 1.00 83.56 103 GLN A CA 1
ATOM 838 C C . GLN A 1 103 ? 17.198 -1.698 -1.118 1.00 83.56 103 GLN A C 1
ATOM 840 O O . GLN A 1 103 ? 17.486 -1.880 -2.299 1.00 83.56 103 GLN A O 1
ATOM 845 N N . PHE A 1 104 ? 15.946 -1.483 -0.716 1.00 84.88 104 PHE A N 1
ATOM 846 C CA . PHE A 1 104 ? 14.874 -1.137 -1.646 1.00 84.88 104 PHE A CA 1
ATOM 847 C C . PHE A 1 104 ? 14.874 0.381 -1.847 1.00 84.88 104 PHE A C 1
ATOM 849 O O . PHE A 1 104 ? 14.833 1.121 -0.863 1.00 84.88 104 PHE A O 1
ATOM 856 N N . ILE A 1 105 ? 14.937 0.837 -3.098 1.00 82.44 105 ILE A N 1
ATOM 857 C CA . ILE A 1 105 ? 14.970 2.261 -3.445 1.00 82.44 105 ILE A CA 1
ATOM 858 C C . ILE A 1 105 ? 13.576 2.672 -3.930 1.00 82.44 105 ILE A C 1
ATOM 860 O O . ILE A 1 105 ? 13.185 2.374 -5.056 1.00 82.44 105 ILE A O 1
ATOM 864 N N . ASP A 1 106 ? 12.828 3.351 -3.062 1.00 78.69 106 ASP A N 1
ATOM 865 C CA . ASP A 1 106 ? 11.492 3.880 -3.354 1.00 78.69 106 ASP A CA 1
ATOM 866 C C . ASP A 1 106 ? 11.607 5.235 -4.071 1.00 78.69 106 ASP A C 1
ATOM 868 O O . ASP A 1 106 ? 11.729 6.274 -3.421 1.00 78.69 106 ASP A O 1
ATOM 872 N N . ARG A 1 107 ? 11.649 5.227 -5.410 1.00 79.81 107 ARG A N 1
ATOM 873 C CA . ARG A 1 107 ? 11.886 6.443 -6.217 1.00 79.81 107 ARG A CA 1
ATOM 874 C C . ARG A 1 107 ? 10.635 7.306 -6.394 1.00 79.81 107 ARG A C 1
ATOM 876 O O . ARG A 1 107 ? 10.761 8.517 -6.509 1.00 79.81 107 ARG A O 1
ATOM 883 N N . ASP A 1 108 ? 9.445 6.712 -6.370 1.00 71.44 108 ASP A N 1
ATOM 884 C CA . ASP A 1 108 ? 8.163 7.399 -6.584 1.00 71.44 108 ASP A CA 1
ATOM 885 C C . ASP A 1 108 ? 7.305 7.500 -5.310 1.00 71.44 108 ASP A C 1
ATOM 887 O O . ASP A 1 108 ? 6.124 7.843 -5.370 1.00 71.44 108 ASP A O 1
ATOM 891 N N . SER A 1 109 ? 7.898 7.220 -4.142 1.00 67.75 109 SER A N 1
ATOM 892 C CA . SER A 1 109 ? 7.210 7.189 -2.844 1.00 67.75 109 SER A CA 1
ATOM 893 C C . SER A 1 109 ? 6.040 6.195 -2.777 1.00 67.75 109 SER A C 1
ATOM 895 O O . SER A 1 109 ? 5.172 6.327 -1.909 1.00 67.75 109 SER A O 1
ATOM 897 N N . LEU A 1 110 ? 5.982 5.190 -3.659 1.00 65.19 110 LEU A N 1
ATOM 898 C CA . LEU A 1 110 ? 4.919 4.191 -3.657 1.00 65.19 110 LEU A CA 1
ATOM 899 C C . LEU A 1 110 ? 4.981 3.316 -2.408 1.00 65.19 110 LEU A C 1
ATOM 901 O O . LEU A 1 110 ? 3.941 3.058 -1.804 1.00 65.19 110 LEU A O 1
ATOM 905 N N . ALA A 1 111 ? 6.168 2.885 -1.974 1.00 58.84 111 ALA A N 1
ATOM 906 C CA . ALA A 1 111 ? 6.273 2.129 -0.727 1.00 58.84 111 ALA A CA 1
ATOM 907 C C . ALA A 1 111 ? 5.869 3.000 0.468 1.00 58.84 111 ALA A C 1
ATOM 909 O O . ALA A 1 111 ? 5.183 2.517 1.368 1.00 58.84 111 ALA A O 1
ATOM 910 N N . LYS A 1 112 ? 6.202 4.295 0.452 1.00 59.91 112 LYS A N 1
ATOM 911 C CA . LYS A 1 112 ? 5.715 5.264 1.443 1.00 59.91 112 LYS A CA 1
ATOM 912 C C . LYS A 1 112 ? 4.189 5.417 1.407 1.00 59.91 112 LYS A C 1
ATOM 914 O O . LYS A 1 112 ? 3.574 5.387 2.464 1.00 59.91 112 LYS A O 1
ATOM 919 N N . HIS A 1 113 ? 3.561 5.507 0.235 1.00 57.72 113 HIS A N 1
ATOM 920 C CA . HIS A 1 113 ? 2.099 5.550 0.091 1.00 57.72 113 HIS A CA 1
ATOM 921 C C . HIS A 1 113 ? 1.428 4.249 0.550 1.00 57.72 113 HIS A C 1
ATOM 923 O O . HIS A 1 113 ? 0.409 4.289 1.236 1.00 57.72 113 HIS A O 1
ATOM 929 N N . MET A 1 114 ? 2.020 3.095 0.242 1.00 56.62 114 MET A N 1
ATOM 930 C CA . MET A 1 114 ? 1.557 1.797 0.736 1.00 56.62 114 MET A CA 1
ATOM 931 C C . MET A 1 114 ? 1.713 1.680 2.259 1.00 56.62 114 MET A C 1
ATOM 933 O O . MET A 1 114 ? 0.842 1.108 2.902 1.00 56.62 114 MET A O 1
ATOM 937 N N . ASN A 1 115 ? 2.768 2.254 2.841 1.00 51.31 115 ASN A N 1
ATOM 938 C CA . ASN A 1 115 ? 2.988 2.315 4.292 1.00 51.31 115 ASN A CA 1
ATOM 939 C C . ASN A 1 115 ? 2.147 3.391 5.008 1.00 51.31 115 ASN A C 1
ATOM 941 O O . ASN A 1 115 ? 1.947 3.298 6.210 1.00 51.31 115 ASN A O 1
ATOM 945 N N . LEU A 1 116 ? 1.677 4.425 4.303 1.00 47.84 116 LEU A N 1
ATOM 946 C CA . LEU A 1 116 ? 0.781 5.460 4.843 1.00 47.84 116 LEU A CA 1
ATOM 947 C C . LEU A 1 116 ? -0.684 5.005 4.840 1.00 47.84 116 LEU A C 1
ATOM 949 O O . LEU A 1 116 ? -1.448 5.389 5.716 1.00 47.84 116 LEU A O 1
ATOM 953 N N . MET A 1 117 ? -1.072 4.183 3.861 1.00 44.25 117 MET A N 1
ATOM 954 C CA . MET A 1 117 ? -2.406 3.572 3.778 1.00 44.25 117 MET A CA 1
ATOM 955 C C . MET A 1 117 ? -2.526 2.268 4.582 1.00 44.25 117 MET A C 1
ATOM 957 O O . MET A 1 117 ? -3.627 1.759 4.779 1.00 44.25 117 MET A O 1
ATOM 961 N N . SER A 1 118 ? -1.402 1.710 5.031 1.00 43.16 118 SER A N 1
ATOM 962 C CA . SER A 1 118 ? -1.349 0.498 5.846 1.00 43.16 118 SER A CA 1
ATOM 963 C C . SER A 1 118 ? -0.209 0.648 6.841 1.00 43.16 118 SER A C 1
ATOM 965 O O . SER A 1 118 ? 0.942 0.651 6.416 1.00 43.16 118 SER A O 1
ATOM 967 N N . ASP A 1 119 ? -0.518 0.748 8.136 1.00 36.88 119 ASP A N 1
ATOM 968 C CA . ASP A 1 119 ? 0.474 0.658 9.211 1.00 36.88 119 ASP A CA 1
ATOM 969 C C . ASP A 1 119 ? 1.379 -0.569 8.990 1.00 36.88 119 ASP A C 1
ATOM 971 O O . ASP A 1 119 ? 0.988 -1.701 9.263 1.00 36.88 119 ASP A O 1
ATOM 975 N N . GLY A 1 120 ? 2.590 -0.325 8.479 1.00 40.53 120 GLY A N 1
ATOM 976 C CA . GLY A 1 120 ? 3.724 -1.246 8.492 1.00 40.53 120 GLY A CA 1
ATOM 977 C C . GLY A 1 120 ? 3.733 -2.367 7.445 1.00 40.53 120 GLY A C 1
ATOM 978 O O . GLY A 1 120 ? 3.014 -3.354 7.522 1.00 40.53 120 GLY A O 1
ATOM 979 N N . LEU A 1 121 ? 4.703 -2.306 6.527 1.00 46.31 121 LEU A N 1
ATOM 980 C CA . LEU A 1 121 ? 5.260 -3.456 5.800 1.00 46.31 121 LEU A CA 1
ATOM 981 C C . LEU A 1 121 ? 6.048 -4.397 6.741 1.00 46.31 121 LEU A C 1
ATOM 983 O O . LEU A 1 121 ? 7.264 -4.598 6.582 1.00 46.31 121 LEU A O 1
ATOM 987 N N . VAL A 1 122 ? 5.374 -5.004 7.713 1.00 43.31 122 VAL A N 1
ATOM 988 C CA . VAL A 1 122 ? 5.903 -6.143 8.461 1.00 43.31 122 VAL A CA 1
ATOM 989 C C . VAL A 1 122 ? 5.285 -7.418 7.850 1.00 43.31 122 VAL A C 1
ATOM 991 O O . VAL A 1 122 ? 4.120 -7.523 7.489 1.00 43.31 122 VAL A O 1
ATOM 994 N N . CYS A 1 123 ? 6.157 -8.350 7.466 1.00 47.12 123 CYS A N 1
ATOM 995 C CA . CYS A 1 123 ? 5.780 -9.611 6.823 1.00 47.12 123 CYS A CA 1
ATOM 996 C C . CYS A 1 123 ? 5.986 -10.719 7.844 1.00 47.12 123 CYS A C 1
ATOM 998 O O . CYS A 1 123 ? 6.906 -11.521 7.696 1.00 47.12 123 CYS A O 1
ATOM 1000 N N . ASP A 1 124 ? 5.162 -10.708 8.883 1.00 51.38 124 ASP A N 1
ATOM 1001 C CA . ASP A 1 124 ? 5.062 -11.807 9.833 1.00 51.38 124 ASP A CA 1
ATOM 1002 C C . ASP A 1 124 ? 3.747 -12.566 9.578 1.00 51.38 124 ASP A C 1
ATOM 1004 O O . ASP A 1 124 ? 2.747 -11.962 9.179 1.00 51.38 124 ASP A O 1
ATOM 1008 N N . GLU A 1 125 ? 3.715 -13.885 9.773 1.00 51.38 125 GLU A N 1
ATOM 1009 C CA . GLU A 1 125 ? 2.476 -14.676 9.627 1.00 51.38 125 GLU A CA 1
ATOM 1010 C C . GLU A 1 125 ? 1.382 -14.163 10.575 1.00 51.38 125 GLU A C 1
ATOM 1012 O O . GLU A 1 125 ? 0.200 -14.121 10.216 1.00 51.38 125 GLU A O 1
ATOM 1017 N N . ALA A 1 126 ? 1.793 -13.668 11.746 1.00 51.31 126 ALA A N 1
ATOM 1018 C CA . ALA A 1 126 ? 0.936 -12.974 12.698 1.00 51.31 126 ALA A CA 1
ATOM 1019 C C . ALA A 1 126 ? 0.276 -11.721 12.095 1.00 51.31 126 ALA A C 1
ATOM 1021 O O . ALA A 1 126 ? -0.909 -11.474 12.325 1.00 51.31 126 ALA A O 1
ATOM 1022 N N . GLU A 1 127 ? 0.995 -10.960 11.268 1.00 52.53 127 GLU A N 1
ATOM 1023 C CA . GLU A 1 127 ? 0.449 -9.780 10.597 1.00 52.53 127 GLU A CA 1
ATOM 1024 C C . GLU A 1 127 ? -0.389 -10.109 9.367 1.00 52.53 127 GLU A C 1
ATOM 1026 O O . GLU A 1 127 ? -1.384 -9.432 9.119 1.00 52.53 127 GLU A O 1
ATOM 1031 N N . SER A 1 128 ? -0.068 -11.175 8.630 1.00 53.06 128 SER A N 1
ATOM 1032 C CA . SER A 1 128 ? -0.951 -11.666 7.565 1.00 53.06 128 SER A CA 1
ATOM 1033 C C . SER A 1 128 ? -2.307 -12.084 8.136 1.00 53.06 128 SER A C 1
ATOM 1035 O O . SER A 1 128 ? -3.345 -11.748 7.568 1.00 53.06 128 SER A O 1
ATOM 1037 N N . LYS A 1 129 ? -2.308 -12.756 9.293 1.00 59.16 129 LYS A N 1
ATOM 1038 C CA . LYS A 1 129 ? -3.531 -13.127 10.012 1.00 59.16 129 LYS A CA 1
ATOM 1039 C C . LYS A 1 129 ? -4.252 -11.903 10.580 1.00 59.16 129 LYS A C 1
ATOM 1041 O O . LYS A 1 129 ? -5.472 -11.816 10.488 1.00 59.16 129 LYS A O 1
ATOM 1046 N N . LYS A 1 130 ? -3.511 -10.918 11.103 1.00 63.22 130 LYS A N 1
ATOM 1047 C CA . LYS A 1 130 ? -4.065 -9.620 11.527 1.00 63.22 130 LYS A CA 1
ATOM 1048 C C . LYS A 1 130 ? -4.720 -8.885 10.357 1.00 63.22 130 LYS A C 1
ATOM 1050 O O . LYS A 1 130 ? -5.807 -8.349 10.518 1.00 63.22 130 LYS A O 1
ATOM 1055 N N . ARG A 1 131 ? -4.112 -8.909 9.171 1.00 59.16 131 ARG A N 1
ATOM 1056 C CA . ARG A 1 131 ? -4.656 -8.298 7.957 1.00 59.16 131 ARG A CA 1
ATOM 1057 C C . ARG A 1 131 ? -5.907 -9.011 7.460 1.00 59.16 131 ARG A C 1
ATOM 1059 O O . ARG A 1 131 ? -6.880 -8.338 7.153 1.00 59.16 131 ARG A O 1
ATOM 1066 N N . GLU A 1 132 ? -5.908 -10.340 7.426 1.00 68.75 132 GLU A N 1
ATOM 1067 C CA . GLU A 1 132 ? -7.107 -11.117 7.090 1.00 68.75 132 GLU A CA 1
ATOM 1068 C C . GLU A 1 132 ? -8.247 -10.823 8.078 1.00 68.75 132 GLU A C 1
ATOM 1070 O O . GLU A 1 132 ? -9.390 -10.619 7.674 1.00 68.75 132 GLU A O 1
ATOM 1075 N N . ASN A 1 133 ? -7.933 -10.729 9.373 1.00 70.75 133 ASN A N 1
ATOM 1076 C CA . ASN A 1 133 ? -8.902 -10.355 10.400 1.00 70.75 133 ASN A CA 1
ATOM 1077 C C . ASN A 1 133 ? -9.395 -8.911 10.233 1.00 70.75 133 ASN A C 1
ATOM 1079 O O . ASN A 1 133 ? -10.588 -8.669 10.381 1.00 70.75 133 ASN A O 1
ATOM 1083 N N . ASN A 1 134 ? -8.518 -7.969 9.878 1.00 72.81 134 ASN A N 1
ATOM 1084 C CA . ASN A 1 134 ? -8.889 -6.579 9.612 1.00 72.81 134 ASN A CA 1
ATOM 1085 C C . ASN A 1 134 ? -9.755 -6.448 8.353 1.00 72.81 134 ASN A C 1
ATOM 1087 O O . ASN A 1 134 ? -10.709 -5.679 8.354 1.00 72.81 134 ASN A O 1
ATOM 1091 N N . GLU A 1 135 ? -9.462 -7.206 7.293 1.00 74.75 135 GLU A N 1
ATOM 1092 C CA . GLU A 1 135 ? -10.282 -7.245 6.077 1.00 74.75 135 GLU A CA 1
ATOM 1093 C C . GLU A 1 135 ? -11.672 -7.826 6.390 1.00 74.75 135 GLU A C 1
ATOM 1095 O O . GLU A 1 135 ? -12.682 -7.223 6.028 1.00 74.75 135 GLU A O 1
ATOM 1100 N N . LYS A 1 136 ? -11.750 -8.929 7.150 1.00 78.88 136 LYS A N 1
ATOM 1101 C CA . LYS A 1 136 ? -13.026 -9.499 7.624 1.00 78.88 136 LYS A CA 1
ATOM 1102 C C . LYS A 1 136 ? -13.809 -8.527 8.507 1.00 78.88 136 LYS A C 1
ATOM 1104 O O . LYS A 1 136 ? -15.012 -8.376 8.315 1.00 78.88 136 LYS A O 1
ATOM 1109 N N . LEU A 1 137 ? -13.136 -7.850 9.436 1.00 80.62 137 LEU A N 1
ATOM 1110 C CA . LEU A 1 137 ? -13.737 -6.825 10.289 1.00 80.62 137 LEU A CA 1
ATOM 1111 C C . LEU A 1 137 ? -14.242 -5.636 9.461 1.00 80.62 137 LEU A C 1
ATOM 1113 O O . LEU A 1 137 ? -15.325 -5.126 9.725 1.00 80.62 137 LEU A O 1
ATOM 1117 N N . GLY A 1 138 ? -13.493 -5.232 8.433 1.00 78.62 138 GLY A N 1
ATOM 1118 C CA . GLY A 1 138 ? -13.894 -4.191 7.491 1.00 78.62 138 GLY A CA 1
ATOM 1119 C C . GLY A 1 138 ? -15.178 -4.549 6.744 1.00 78.62 138 GLY A C 1
ATOM 1120 O O . GLY A 1 138 ? -16.106 -3.748 6.727 1.00 78.62 138 GLY A O 1
ATOM 1121 N N . TYR A 1 139 ? -15.275 -5.765 6.193 1.00 79.81 139 TYR A N 1
ATOM 1122 C CA . TYR A 1 139 ? -16.507 -6.235 5.545 1.00 79.81 139 TYR A CA 1
ATOM 1123 C C . TYR A 1 139 ? -17.682 -6.345 6.520 1.00 79.81 139 TYR A C 1
ATOM 1125 O O . TYR A 1 139 ? -18.793 -5.950 6.180 1.00 79.81 139 TYR A O 1
ATOM 1133 N N . PHE A 1 140 ? -17.437 -6.837 7.735 1.00 86.19 140 PHE A N 1
ATOM 1134 C CA . PHE A 1 140 ? -18.448 -6.914 8.786 1.00 86.19 140 PHE A CA 1
ATOM 1135 C C . PHE A 1 140 ? -18.999 -5.526 9.154 1.00 86.19 140 PHE A C 1
ATOM 1137 O O . PHE A 1 140 ? -20.210 -5.322 9.188 1.00 86.19 140 PHE A O 1
ATOM 1144 N N . LEU A 1 141 ? -18.117 -4.549 9.374 1.00 82.69 141 LEU A N 1
ATOM 1145 C CA . LEU A 1 141 ? -18.518 -3.178 9.680 1.00 82.69 141 LEU A CA 1
ATOM 1146 C C . LEU A 1 141 ? -19.206 -2.502 8.492 1.00 82.69 141 LEU A C 1
ATOM 1148 O O . LEU A 1 141 ? -20.147 -1.747 8.703 1.00 82.69 141 LEU A O 1
ATOM 1152 N N . LEU A 1 142 ? -18.780 -2.778 7.258 1.00 80.25 142 LEU A N 1
ATOM 1153 C CA . LEU A 1 142 ? -19.445 -2.271 6.058 1.00 80.25 142 LEU A CA 1
ATOM 1154 C C . LEU A 1 142 ? -20.892 -2.774 5.953 1.00 80.25 142 LEU A C 1
ATOM 1156 O O . LEU A 1 142 ? -21.779 -1.983 5.642 1.00 80.25 142 LEU A O 1
ATOM 1160 N N . ASP A 1 143 ? -21.127 -4.056 6.239 1.00 83.62 143 ASP A N 1
ATOM 1161 C CA . ASP A 1 143 ? -22.466 -4.657 6.236 1.00 83.62 143 ASP A CA 1
ATOM 1162 C C . ASP A 1 143 ? -23.373 -4.044 7.316 1.00 83.62 143 ASP A C 1
ATOM 1164 O O . ASP A 1 143 ? -24.532 -3.729 7.053 1.00 83.62 143 ASP A O 1
ATOM 1168 N N . ARG A 1 144 ? -22.836 -3.811 8.521 1.00 86.00 144 ARG A N 1
ATOM 1169 C CA . ARG A 1 144 ? -23.609 -3.297 9.664 1.00 86.00 144 ARG A CA 1
ATOM 1170 C C . ARG A 1 144 ? -23.838 -1.790 9.653 1.00 86.00 144 ARG A C 1
ATOM 1172 O O . ARG A 1 144 ? -24.914 -1.341 10.030 1.00 86.00 144 ARG A O 1
ATOM 1179 N N . LEU A 1 145 ? -22.840 -1.013 9.242 1.00 81.00 145 LEU A N 1
ATOM 1180 C CA . LEU A 1 145 ? -22.923 0.450 9.195 1.00 81.00 145 LEU A CA 1
ATOM 1181 C C . LEU A 1 145 ? -23.574 0.944 7.896 1.00 81.00 145 LEU A C 1
ATOM 1183 O O . LEU A 1 145 ? -24.159 2.026 7.861 1.00 81.00 145 LEU A O 1
ATOM 1187 N N . GLY A 1 146 ? -23.447 0.179 6.810 1.00 81.44 146 GLY A N 1
ATOM 1188 C CA . GLY A 1 146 ? -23.742 0.645 5.462 1.00 81.44 146 GLY A CA 1
ATOM 1189 C C . GLY A 1 146 ? -22.631 1.534 4.888 1.00 81.44 146 GLY A C 1
ATOM 1190 O O . GLY A 1 146 ? -21.746 2.026 5.593 1.00 81.44 146 GLY A O 1
ATOM 1191 N N . VAL A 1 147 ? -22.674 1.748 3.571 1.00 76.88 147 VAL A N 1
ATOM 1192 C CA . VAL A 1 147 ? -21.578 2.354 2.788 1.00 76.88 147 VAL A CA 1
ATOM 1193 C C . VAL A 1 147 ? -21.187 3.754 3.281 1.00 76.88 147 VAL A C 1
ATOM 1195 O O . VAL A 1 147 ? -20.001 4.033 3.464 1.00 76.88 147 VAL A O 1
ATOM 1198 N N . ASP A 1 148 ? -22.161 4.631 3.530 1.00 80.50 148 ASP A N 1
ATOM 1199 C CA . ASP A 1 148 ? -21.898 6.037 3.874 1.00 80.50 148 ASP A CA 1
ATOM 1200 C C . ASP A 1 148 ? -21.307 6.200 5.279 1.00 80.50 148 ASP A C 1
ATOM 1202 O O . ASP A 1 148 ? -20.347 6.951 5.498 1.00 80.50 148 ASP A O 1
ATOM 1206 N N . ARG A 1 149 ? -21.841 5.449 6.245 1.00 82.50 149 ARG A N 1
ATOM 1207 C CA . ARG A 1 149 ? -21.314 5.411 7.611 1.00 82.50 149 ARG A CA 1
ATOM 1208 C C . ARG A 1 149 ? -19.947 4.742 7.640 1.00 82.50 149 ARG A C 1
ATOM 1210 O O . ARG A 1 149 ? -19.034 5.291 8.246 1.00 82.50 149 ARG A O 1
ATOM 1217 N N . PHE A 1 150 ? -19.750 3.640 6.914 1.00 82.94 150 PHE A N 1
ATOM 1218 C CA . PHE A 1 150 ? -18.443 2.989 6.818 1.00 82.94 150 PHE A CA 1
ATOM 1219 C C . PHE A 1 150 ? -17.374 3.909 6.211 1.00 82.94 150 PHE A C 1
ATOM 1221 O O . PHE A 1 150 ? -16.249 3.969 6.704 1.00 82.94 150 PHE A O 1
ATOM 1228 N N . LYS A 1 151 ? -17.723 4.703 5.193 1.00 81.00 151 LYS A N 1
ATOM 1229 C CA . LYS A 1 151 ? -16.824 5.731 4.644 1.00 81.00 151 LYS A CA 1
ATOM 1230 C C . LYS A 1 151 ? -16.450 6.782 5.692 1.00 81.00 151 LYS A C 1
ATOM 1232 O O . LYS A 1 151 ? -15.295 7.194 5.769 1.00 81.00 151 LYS A O 1
ATOM 1237 N N . THR A 1 152 ? -17.410 7.198 6.515 1.00 82.06 152 THR A N 1
ATOM 1238 C CA . THR A 1 152 ? -17.174 8.151 7.611 1.00 82.06 152 THR A CA 1
ATOM 1239 C C . THR A 1 152 ? -16.270 7.540 8.684 1.00 82.06 152 THR A C 1
ATOM 1241 O O . THR A 1 152 ? -15.332 8.190 9.135 1.00 82.06 152 THR A O 1
ATOM 1244 N N . PHE A 1 153 ? -16.471 6.263 9.015 1.00 85.88 153 PHE A N 1
ATOM 1245 C CA . PHE A 1 153 ? -15.593 5.498 9.900 1.00 85.88 153 PHE A CA 1
ATOM 1246 C C . PHE A 1 153 ? -14.160 5.424 9.360 1.00 85.88 153 PHE A C 1
ATOM 1248 O O . PHE A 1 153 ? -13.218 5.762 10.071 1.00 85.88 153 PHE A O 1
ATOM 1255 N N . ALA A 1 154 ? -13.982 5.069 8.085 1.00 82.12 154 ALA A N 1
ATOM 1256 C CA . ALA A 1 154 ? -12.664 5.020 7.455 1.00 82.12 154 ALA A CA 1
ATOM 1257 C C . ALA A 1 154 ? -11.954 6.387 7.492 1.00 82.12 154 ALA A C 1
ATOM 1259 O O . ALA A 1 154 ? -10.761 6.459 7.789 1.00 82.12 154 ALA A O 1
ATOM 1260 N N . ASN A 1 155 ? -12.691 7.479 7.268 1.00 82.56 155 ASN A N 1
ATOM 1261 C CA . ASN A 1 155 ? -12.158 8.839 7.377 1.00 82.56 155 ASN A CA 1
ATOM 1262 C C . ASN A 1 155 ? -11.766 9.207 8.819 1.00 82.56 155 ASN A C 1
ATOM 1264 O O . ASN A 1 155 ? -10.752 9.879 9.021 1.00 82.56 155 ASN A O 1
ATOM 1268 N N . ALA A 1 156 ? -12.537 8.766 9.816 1.00 83.00 156 ALA A N 1
ATOM 1269 C CA . ALA A 1 156 ? -12.231 8.970 11.229 1.00 83.00 156 ALA A CA 1
ATOM 1270 C C . ALA A 1 156 ? -10.952 8.224 11.645 1.00 83.00 156 ALA A C 1
ATOM 1272 O O . ALA A 1 156 ? -10.095 8.798 12.316 1.00 83.00 156 ALA A O 1
ATOM 1273 N N . ILE A 1 157 ? -10.778 6.981 11.182 1.00 83.50 157 ILE A N 1
ATOM 1274 C CA . ILE A 1 157 ? -9.543 6.212 11.389 1.00 83.50 157 ILE A CA 1
ATOM 1275 C C . ILE A 1 157 ? -8.354 6.905 10.717 1.00 83.50 157 ILE A C 1
ATOM 1277 O O . ILE A 1 157 ? -7.338 7.134 11.366 1.00 83.50 157 ILE A O 1
ATOM 1281 N N . ALA A 1 158 ? -8.494 7.330 9.458 1.00 76.88 158 ALA A N 1
ATOM 1282 C CA . ALA A 1 158 ? -7.432 8.054 8.760 1.00 76.88 158 ALA A CA 1
ATOM 1283 C C . ALA A 1 158 ? -7.042 9.356 9.481 1.00 76.88 158 ALA A C 1
ATOM 1285 O O . ALA A 1 158 ? -5.864 9.702 9.544 1.00 76.88 158 ALA A O 1
ATOM 1286 N N . ALA A 1 159 ? -8.018 10.064 10.062 1.00 77.62 159 ALA A N 1
ATOM 1287 C CA . ALA A 1 159 ? -7.778 11.270 10.849 1.00 77.62 159 ALA A CA 1
ATOM 1288 C C . ALA A 1 159 ? -6.897 11.003 12.077 1.00 77.62 159 ALA A C 1
ATOM 1290 O O . ALA A 1 159 ? -6.001 11.799 12.351 1.00 77.62 159 ALA A O 1
ATOM 1291 N N . LEU A 1 160 ? -7.112 9.881 12.769 1.00 77.44 160 LEU A N 1
ATOM 1292 C CA . LEU A 1 160 ? -6.279 9.457 13.896 1.00 77.44 160 LEU A CA 1
ATOM 1293 C C . LEU A 1 160 ? -4.837 9.181 13.457 1.00 77.44 160 LEU A C 1
ATOM 1295 O O . LEU A 1 160 ? -3.907 9.612 14.133 1.00 77.44 160 LEU A O 1
ATOM 1299 N N . THR A 1 161 ? -4.646 8.532 12.306 1.00 74.44 161 THR A N 1
ATOM 1300 C CA . THR A 1 161 ? -3.315 8.195 11.773 1.00 74.44 161 THR A CA 1
ATOM 1301 C C . THR A 1 161 ? -2.490 9.434 11.415 1.00 74.44 161 THR A C 1
ATOM 1303 O O . THR A 1 161 ? -1.274 9.439 11.591 1.00 74.44 161 THR A O 1
ATOM 1306 N N . ILE A 1 162 ? -3.134 10.505 10.939 1.00 78.56 162 ILE A N 1
ATOM 1307 C CA . ILE A 1 162 ? -2.458 11.766 10.580 1.00 78.56 162 ILE A CA 1
ATOM 1308 C C . ILE A 1 162 ? -2.510 12.827 11.692 1.00 78.56 162 ILE A C 1
ATOM 1310 O O . ILE A 1 162 ? -2.211 13.992 11.430 1.00 78.56 162 ILE A O 1
ATOM 1314 N N . TYR A 1 163 ? -2.915 12.457 12.914 1.00 78.19 163 TYR A N 1
ATOM 1315 C CA . TYR A 1 163 ? -3.080 13.365 14.061 1.00 78.19 163 TYR A CA 1
ATOM 1316 C C . TYR A 1 163 ? -4.001 14.569 13.786 1.00 78.19 163 TYR A C 1
ATOM 1318 O O . TYR A 1 163 ? -3.848 15.651 14.357 1.00 78.19 163 TYR A O 1
ATOM 1326 N N . ARG A 1 164 ? -4.992 14.392 12.906 1.00 83.50 164 ARG A N 1
ATOM 1327 C CA . ARG A 1 164 ? -6.030 15.394 12.656 1.00 83.50 164 ARG A CA 1
ATOM 1328 C C . ARG A 1 164 ? -7.045 15.359 13.794 1.00 83.50 164 ARG A C 1
ATOM 1330 O O . ARG A 1 164 ? -7.522 14.300 14.191 1.00 83.50 164 ARG A O 1
ATOM 1337 N N . ALA A 1 165 ? -7.447 16.538 14.262 1.00 83.81 165 ALA A N 1
ATOM 1338 C CA . ALA A 1 165 ? -8.492 16.669 15.269 1.00 83.81 165 ALA A CA 1
ATOM 1339 C C . ALA A 1 165 ? -9.818 16.032 14.802 1.00 83.81 165 ALA A C 1
ATOM 1341 O O . ALA A 1 165 ? -10.337 16.376 13.737 1.00 83.81 165 ALA A O 1
ATOM 1342 N N . LEU A 1 166 ? -10.387 15.146 15.625 1.00 88.88 166 LEU A N 1
ATOM 1343 C CA . LEU A 1 166 ? -11.658 14.479 15.330 1.00 88.88 166 LEU A CA 1
ATOM 1344 C C . LEU A 1 166 ? -12.838 15.456 15.354 1.00 88.88 166 LEU A C 1
ATOM 1346 O O . LEU A 1 166 ? -12.946 16.319 16.231 1.00 88.88 166 LEU A O 1
ATOM 1350 N N . SER A 1 167 ? -13.747 15.313 14.399 1.00 90.12 167 SER A N 1
ATOM 1351 C CA . SER A 1 167 ? -15.036 16.001 14.392 1.00 90.12 167 SER A CA 1
ATOM 1352 C C . SER A 1 167 ? -16.076 15.249 15.229 1.00 90.12 167 SER A C 1
ATOM 1354 O O . SER A 1 167 ? -15.865 14.115 15.653 1.00 90.12 167 SER A O 1
ATOM 1356 N N . ARG A 1 168 ? -17.242 15.865 15.446 1.00 88.69 168 ARG A N 1
ATOM 1357 C CA . ARG A 1 168 ? -18.365 15.199 16.119 1.00 88.69 168 ARG A CA 1
ATOM 1358 C C . ARG A 1 168 ? -18.841 13.955 15.357 1.00 88.69 168 ARG A C 1
ATOM 1360 O O . ARG A 1 168 ? -19.098 12.939 15.988 1.00 88.69 168 ARG A O 1
ATOM 1367 N N . GLN A 1 169 ? -18.906 14.029 14.026 1.00 89.44 169 GLN A N 1
ATOM 1368 C CA . GLN A 1 169 ? -19.289 12.895 13.177 1.00 89.44 169 GLN A CA 1
ATOM 1369 C C . GLN A 1 169 ? -18.281 11.745 13.276 1.00 89.44 169 GLN A C 1
ATOM 1371 O O . GLN A 1 169 ? -18.680 10.585 13.307 1.00 89.44 169 GLN A O 1
ATOM 1376 N N . ASP A 1 170 ? -16.987 12.067 13.392 1.00 88.69 170 ASP A N 1
ATOM 1377 C CA . ASP A 1 170 ? -15.942 11.061 13.594 1.00 88.69 170 ASP A CA 1
ATOM 1378 C C . ASP A 1 170 ? -16.139 10.332 14.938 1.00 88.69 170 ASP A C 1
ATOM 1380 O O . ASP A 1 170 ? -16.078 9.110 15.001 1.00 88.69 170 ASP A O 1
ATOM 1384 N N . ILE A 1 171 ? -16.441 11.067 16.014 1.00 89.88 171 ILE A N 1
ATOM 1385 C CA . ILE A 1 171 ? -16.714 10.480 17.338 1.00 89.88 171 ILE A CA 1
ATOM 1386 C C . ILE A 1 171 ? -17.979 9.609 17.308 1.00 89.88 171 ILE A C 1
ATOM 1388 O O . ILE A 1 171 ? -17.980 8.512 17.865 1.00 89.88 171 ILE A O 1
ATOM 1392 N N . GLU A 1 172 ? -19.042 10.086 16.657 1.00 90.50 172 GLU A N 1
ATOM 1393 C CA . GLU A 1 172 ? -20.317 9.372 16.517 1.00 90.50 172 GLU A CA 1
ATOM 1394 C C . GLU A 1 172 ? -20.128 8.011 15.842 1.00 90.50 172 GLU A C 1
ATOM 1396 O O . GLU A 1 172 ? -20.550 6.989 16.384 1.00 90.50 172 GLU A O 1
ATOM 1401 N N . VAL A 1 173 ? -19.443 7.979 14.697 1.00 89.44 173 VAL A N 1
ATOM 1402 C CA . VAL A 1 173 ? -19.255 6.736 13.942 1.00 89.44 173 VAL A CA 1
ATOM 1403 C C . VAL A 1 173 ? -18.265 5.779 14.617 1.00 89.44 173 VAL A C 1
ATOM 1405 O O . VAL A 1 173 ? -18.440 4.564 14.543 1.00 89.44 173 VAL A O 1
ATOM 1408 N N . LEU A 1 174 ? -17.249 6.297 15.321 1.00 91.12 174 LEU A N 1
ATOM 1409 C CA . LEU A 1 174 ? -16.334 5.472 16.120 1.00 91.12 174 LEU A CA 1
ATOM 1410 C C . LEU A 1 174 ? -17.067 4.804 17.291 1.00 91.12 174 LEU A C 1
ATOM 1412 O O . LEU A 1 174 ? -16.829 3.630 17.572 1.00 91.12 174 LEU A O 1
ATOM 1416 N N . ALA A 1 175 ? -17.982 5.523 17.949 1.00 90.19 175 ALA A N 1
ATOM 1417 C CA . ALA A 1 175 ? -18.803 4.977 19.028 1.00 90.19 175 ALA A CA 1
ATOM 1418 C C . ALA A 1 175 ? -19.790 3.912 18.529 1.00 90.19 175 ALA A C 1
ATOM 1420 O O . ALA A 1 175 ? -19.987 2.892 19.190 1.00 90.19 175 ALA A O 1
ATOM 1421 N N . GLU A 1 176 ? -20.393 4.141 17.363 1.00 89.94 176 GLU A N 1
ATOM 1422 C CA . GLU A 1 176 ? -21.302 3.207 16.696 1.00 89.94 176 GLU A CA 1
ATOM 1423 C C . GLU A 1 176 ? -20.582 1.909 16.297 1.00 89.94 176 GLU A C 1
ATOM 1425 O O . GLU A 1 176 ? -21.021 0.820 16.672 1.00 89.94 176 GLU A O 1
ATOM 1430 N N . ALA A 1 177 ? -19.427 2.014 15.634 1.00 88.56 177 ALA A N 1
ATOM 1431 C CA . ALA A 1 177 ? -18.617 0.859 15.247 1.00 88.56 177 ALA A CA 1
ATOM 1432 C C . ALA A 1 177 ? -18.142 0.043 16.465 1.00 88.56 177 ALA A C 1
ATOM 1434 O O . ALA A 1 177 ? -18.234 -1.185 16.465 1.00 88.56 177 ALA A O 1
ATOM 1435 N N . GLU A 1 178 ? -17.689 0.712 17.529 1.00 90.12 178 GLU A N 1
ATOM 1436 C CA . GLU A 1 178 ? -17.283 0.058 18.779 1.00 90.12 178 GLU A CA 1
ATOM 1437 C C . GLU A 1 178 ? -18.458 -0.651 19.470 1.00 90.12 178 GLU A C 1
ATOM 1439 O O . GLU A 1 178 ? -18.286 -1.742 20.014 1.00 90.12 178 GLU A O 1
ATOM 1444 N N . SER A 1 179 ? -19.660 -0.066 19.433 1.00 89.06 179 SER A N 1
ATOM 1445 C CA . SER A 1 179 ? -20.872 -0.671 20.000 1.00 89.06 179 SER A CA 1
ATOM 1446 C C . SER A 1 179 ? -21.249 -1.967 19.273 1.00 89.06 179 SER A C 1
ATOM 1448 O O . SER A 1 179 ? -21.472 -2.996 19.916 1.00 89.06 179 SER A O 1
ATOM 1450 N N . ILE A 1 180 ? -21.239 -1.947 17.935 1.00 88.06 180 ILE A N 1
ATOM 1451 C CA . ILE A 1 180 ? -21.525 -3.121 17.094 1.00 88.06 180 ILE A CA 1
ATOM 1452 C C . ILE A 1 180 ? -20.521 -4.240 17.383 1.00 88.06 180 ILE A C 1
ATOM 1454 O O . ILE A 1 180 ? -20.913 -5.381 17.630 1.00 88.06 180 ILE A O 1
ATOM 1458 N N . VAL A 1 181 ? -19.225 -3.919 17.404 1.00 87.06 181 VAL A N 1
ATOM 1459 C CA . VAL A 1 181 ? -18.177 -4.929 17.599 1.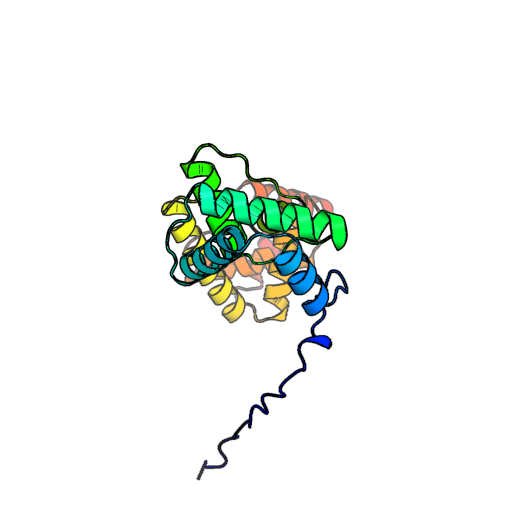00 87.06 181 VAL A CA 1
ATOM 1460 C C . VAL A 1 181 ? -18.204 -5.505 19.015 1.00 87.06 181 VAL A C 1
ATOM 1462 O O . VAL A 1 181 ? -18.119 -6.724 19.173 1.00 87.06 181 VAL A O 1
ATOM 1465 N N . LYS A 1 182 ? -18.433 -4.680 20.043 1.00 87.12 182 LYS A N 1
ATOM 1466 C CA . LYS A 1 182 ? -18.633 -5.177 21.412 1.00 87.12 182 LYS A CA 1
ATOM 1467 C C . LYS A 1 182 ? -19.839 -6.103 21.522 1.00 87.12 182 LYS A C 1
ATOM 1469 O O . LYS A 1 182 ? -19.747 -7.132 22.184 1.00 87.12 182 LYS A O 1
ATOM 1474 N N . LYS A 1 183 ? -20.958 -5.756 20.881 1.00 86.12 183 LYS A N 1
ATOM 1475 C CA . LYS A 1 183 ? -22.204 -6.529 20.957 1.00 86.12 183 LYS A CA 1
ATOM 1476 C C . LYS A 1 183 ? -22.115 -7.861 20.215 1.00 86.12 183 LYS A C 1
ATOM 1478 O O . LYS A 1 183 ? -22.576 -8.870 20.737 1.00 86.12 183 LYS A O 1
ATOM 1483 N N . GLU A 1 184 ? -21.560 -7.863 19.006 1.00 87.56 184 GLU A N 1
ATOM 1484 C CA . GLU A 1 184 ? -21.598 -9.035 18.122 1.00 87.56 184 GLU A CA 1
ATOM 1485 C C . GLU A 1 184 ? -20.335 -9.900 18.197 1.00 87.56 184 GLU A C 1
ATOM 1487 O O . GLU A 1 184 ? -20.418 -11.108 17.991 1.00 87.56 184 GLU A O 1
ATOM 1492 N N . LEU A 1 185 ? -19.173 -9.317 18.513 1.00 83.62 185 LEU A N 1
ATOM 1493 C CA . LEU A 1 185 ? -17.886 -10.026 18.526 1.00 83.62 185 LEU A CA 1
ATOM 1494 C C . LEU A 1 185 ? -17.240 -10.092 19.918 1.00 83.62 185 LEU A C 1
ATOM 1496 O O . LEU A 1 185 ? -16.202 -10.736 20.073 1.00 83.62 185 LEU A O 1
ATOM 1500 N N . ASN A 1 186 ? -17.845 -9.456 20.931 1.00 83.25 186 ASN A N 1
ATOM 1501 C CA . ASN A 1 186 ? -17.357 -9.413 22.314 1.00 83.25 186 ASN A CA 1
ATOM 1502 C C . ASN A 1 186 ? -15.882 -8.975 22.430 1.00 83.25 186 ASN A C 1
ATOM 1504 O O . ASN A 1 186 ? -15.110 -9.498 23.235 1.00 83.25 186 ASN A O 1
ATOM 1508 N N . CYS A 1 187 ? -15.480 -8.020 21.593 1.00 80.94 187 CYS A N 1
ATOM 1509 C CA . CYS A 1 187 ? -14.145 -7.432 21.592 1.00 80.94 187 CYS A CA 1
ATOM 1510 C C . CYS A 1 187 ? -14.220 -5.911 21.397 1.00 80.94 187 CYS A C 1
ATOM 1512 O O . CYS A 1 187 ? -15.296 -5.357 21.180 1.00 80.94 187 CYS A O 1
ATOM 1514 N N . SER A 1 188 ? -13.083 -5.228 21.524 1.00 83.81 188 SER A N 1
ATOM 1515 C CA . SER A 1 188 ? -12.970 -3.784 21.296 1.00 83.81 188 SER A CA 1
ATOM 1516 C C . SER A 1 188 ? -12.082 -3.520 20.086 1.00 83.81 188 SER A C 1
ATOM 1518 O O . SER A 1 188 ? -11.043 -4.168 19.933 1.00 83.81 188 SER A O 1
ATOM 1520 N N . ILE A 1 189 ? -12.488 -2.576 19.235 1.00 82.56 189 ILE A N 1
ATOM 1521 C CA . ILE A 1 189 ? -11.694 -2.120 18.083 1.00 82.56 189 ILE A CA 1
ATOM 1522 C C . ILE A 1 189 ? -10.856 -0.886 18.408 1.00 82.56 189 ILE A C 1
ATOM 1524 O O . ILE A 1 189 ? -9.990 -0.505 17.620 1.00 82.56 189 ILE A O 1
ATOM 1528 N N . LEU A 1 190 ? -11.104 -0.258 19.557 1.00 84.69 190 LEU A N 1
ATOM 1529 C CA . LEU A 1 190 ? -10.433 0.964 19.973 1.00 84.69 190 LEU A CA 1
ATOM 1530 C C . LEU A 1 190 ? -9.281 0.628 20.917 1.00 84.69 190 LEU A C 1
ATOM 1532 O O . LEU A 1 190 ? -9.473 0.139 22.029 1.00 84.69 190 LEU A O 1
ATOM 1536 N N . SER A 1 191 ? -8.061 0.906 20.467 1.00 82.62 191 SER A N 1
ATOM 1537 C CA . SER A 1 191 ? -6.873 0.817 21.311 1.00 82.62 191 SER A CA 1
ATOM 1538 C C . SER A 1 191 ? -6.810 1.989 22.297 1.00 82.62 191 SER A C 1
ATOM 1540 O O . SER A 1 191 ? -7.437 3.029 22.095 1.00 82.62 191 SER A O 1
ATOM 1542 N N . GLU A 1 192 ? -6.017 1.850 23.358 1.00 79.88 192 GLU A N 1
ATOM 1543 C CA . GLU A 1 192 ? -5.827 2.905 24.363 1.00 79.88 192 GLU A CA 1
ATOM 1544 C C . GLU A 1 192 ? -5.394 4.264 23.759 1.00 79.88 192 GLU A C 1
ATOM 1546 O O . GLU A 1 192 ? -6.009 5.275 24.101 1.00 79.88 192 GLU A O 1
ATOM 1551 N N . PRO A 1 193 ? -4.453 4.339 22.790 1.00 80.69 193 PRO A N 1
ATOM 1552 C CA . PRO A 1 193 ? -4.134 5.602 22.117 1.00 80.69 193 PRO A CA 1
ATOM 1553 C C . PRO A 1 193 ? -5.325 6.232 21.386 1.00 80.69 193 PRO A C 1
ATOM 1555 O O . PRO A 1 193 ? -5.483 7.452 21.390 1.00 80.69 193 PRO A O 1
ATOM 1558 N N . VAL A 1 194 ? -6.179 5.408 20.773 1.00 83.69 194 VAL A N 1
ATOM 1559 C CA . VAL A 1 194 ? -7.380 5.879 20.074 1.00 83.69 194 VAL A CA 1
ATOM 1560 C C . VAL A 1 194 ? -8.408 6.403 21.073 1.00 83.69 194 VAL A C 1
ATOM 1562 O O . VAL A 1 194 ? -8.974 7.472 20.857 1.00 83.69 194 VAL A O 1
ATOM 1565 N N . MET A 1 195 ? -8.602 5.701 22.191 1.00 84.94 195 MET A N 1
ATOM 1566 C CA . MET A 1 195 ? -9.477 6.152 23.275 1.00 84.94 195 MET A CA 1
ATOM 1567 C C . MET A 1 195 ? -9.024 7.499 23.848 1.00 84.94 195 MET A C 1
ATOM 1569 O O . MET A 1 195 ? -9.851 8.392 24.016 1.00 84.94 195 MET A O 1
ATOM 1573 N N . ASN A 1 196 ? -7.718 7.702 24.039 1.00 85.56 196 ASN A N 1
ATOM 1574 C CA . ASN A 1 196 ? -7.178 8.986 24.495 1.00 85.56 196 ASN A CA 1
ATOM 1575 C C . ASN A 1 196 ? -7.476 10.125 23.502 1.00 85.56 196 ASN A C 1
ATOM 1577 O O . ASN A 1 196 ? -7.926 11.198 23.906 1.00 85.56 196 ASN A O 1
ATOM 1581 N N . ALA A 1 197 ? -7.295 9.889 22.198 1.00 85.38 197 ALA A N 1
ATOM 1582 C CA . ALA A 1 197 ? -7.609 10.878 21.164 1.00 85.38 197 ALA A CA 1
ATOM 1583 C C . ALA A 1 197 ? -9.114 11.206 21.097 1.00 85.38 197 ALA A C 1
ATOM 1585 O O . ALA A 1 197 ? -9.506 12.360 20.886 1.00 85.38 197 ALA A O 1
ATOM 1586 N N . ILE A 1 198 ? -9.970 10.204 21.309 1.00 87.62 198 ILE A N 1
ATOM 1587 C CA . ILE A 1 198 ? -11.421 10.381 21.422 1.00 87.62 198 ILE A CA 1
ATOM 1588 C C . ILE A 1 198 ? -11.766 11.220 22.656 1.00 87.62 198 ILE A C 1
ATOM 1590 O O . ILE A 1 198 ? -12.571 12.145 22.542 1.00 87.62 198 ILE A O 1
ATOM 1594 N N . ASP A 1 199 ? -11.152 10.953 23.809 1.00 88.00 199 ASP A N 1
ATOM 1595 C CA . ASP A 1 199 ? -11.393 11.692 25.052 1.00 88.00 199 ASP A CA 1
ATOM 1596 C C . ASP A 1 199 ? -10.977 13.162 24.937 1.00 88.00 199 ASP A C 1
ATOM 1598 O O . ASP A 1 199 ? -11.708 14.061 25.367 1.00 88.00 199 ASP A O 1
ATOM 1602 N N . GLU A 1 200 ? -9.833 13.439 24.310 1.00 88.69 200 GLU A N 1
ATOM 1603 C CA . GLU A 1 200 ? -9.398 14.804 24.004 1.00 88.69 200 GLU A CA 1
ATOM 1604 C C . GLU A 1 200 ? -10.386 15.521 23.078 1.00 88.69 200 GLU A C 1
ATOM 1606 O O . GLU A 1 200 ? -10.773 16.671 23.328 1.00 88.69 200 GLU A O 1
ATOM 1611 N N . ALA A 1 201 ? -10.856 14.839 22.032 1.00 88.00 201 ALA A N 1
ATOM 1612 C CA . ALA A 1 201 ? -11.845 15.395 21.123 1.00 88.00 201 ALA A CA 1
ATOM 1613 C C . ALA A 1 201 ? -13.199 15.632 21.814 1.00 88.00 201 ALA A C 1
ATOM 1615 O O . ALA A 1 201 ? -13.810 16.682 21.606 1.00 88.00 201 ALA A O 1
ATOM 1616 N N . CYS A 1 202 ? -13.632 14.720 22.688 1.00 89.25 202 CYS A N 1
ATOM 1617 C CA . CYS A 1 202 ? -14.845 14.844 23.495 1.00 89.25 202 CYS A CA 1
ATOM 1618 C C . CYS A 1 202 ? -14.778 16.050 24.438 1.00 89.25 202 CYS A C 1
ATOM 1620 O O . CYS A 1 202 ? -15.714 16.853 24.469 1.00 89.25 202 CYS A O 1
ATOM 1622 N N . LYS A 1 203 ? -13.651 16.241 25.140 1.00 90.50 203 LYS A N 1
ATOM 1623 C CA . LYS A 1 203 ? -13.410 17.418 25.996 1.00 90.50 203 LYS A CA 1
ATOM 1624 C C . LYS A 1 203 ? -13.484 18.716 25.195 1.00 90.50 203 LYS A C 1
ATOM 1626 O O . LYS A 1 203 ? -14.180 19.647 25.599 1.00 90.50 203 LYS A O 1
ATOM 1631 N N . ARG A 1 204 ? -12.814 18.769 24.039 1.00 91.56 204 ARG A N 1
ATOM 1632 C CA . ARG A 1 204 ? -12.799 19.953 23.164 1.00 91.56 204 ARG A CA 1
ATOM 1633 C C . ARG A 1 204 ? -14.182 20.284 22.602 1.00 91.56 204 ARG A C 1
ATOM 1635 O O . ARG A 1 204 ? -14.552 21.453 22.544 1.00 91.56 204 ARG A O 1
ATOM 1642 N N . LEU A 1 205 ? -14.936 19.271 22.183 1.00 88.69 205 LEU A N 1
ATOM 1643 C CA . LEU A 1 205 ? -16.253 19.427 21.561 1.00 88.69 205 LEU A CA 1
ATOM 1644 C C . LEU A 1 205 ? -17.409 19.465 22.573 1.00 88.69 205 LEU A C 1
ATOM 1646 O O . LEU A 1 205 ? -18.547 19.691 22.170 1.00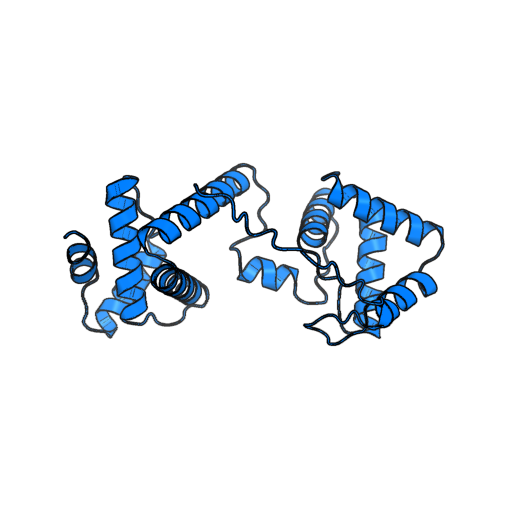 88.69 205 LEU A O 1
ATOM 1650 N N . LYS A 1 206 ? -17.129 19.271 23.870 1.00 87.94 206 LYS A N 1
ATOM 1651 C CA . LYS A 1 206 ? -18.121 19.173 24.955 1.00 87.94 206 LYS A CA 1
ATOM 1652 C C . LYS A 1 206 ? -19.193 18.107 24.686 1.00 87.94 206 LYS A C 1
ATOM 1654 O O . LYS A 1 206 ? -20.375 18.320 24.946 1.00 87.94 206 LYS A O 1
ATOM 1659 N N . VAL A 1 207 ? -18.773 16.959 24.162 1.00 85.19 207 VAL A N 1
ATOM 1660 C CA . VAL A 1 207 ? -19.632 15.790 23.908 1.00 85.19 207 VAL A CA 1
ATOM 1661 C C . VAL A 1 207 ? -19.152 14.593 24.726 1.00 85.19 207 VAL A C 1
ATOM 1663 O O . VAL A 1 207 ? -18.027 14.589 25.215 1.00 85.19 207 VAL A O 1
ATOM 1666 N N . SER A 1 208 ? -20.001 13.576 24.886 1.00 82.62 208 SER A N 1
ATOM 1667 C CA . SER A 1 208 ? -19.651 12.342 25.596 1.00 82.62 208 SER A CA 1
ATOM 1668 C C . SER A 1 208 ? -19.618 11.161 24.636 1.00 82.62 208 SER A C 1
ATOM 1670 O O . SER A 1 208 ? -20.604 10.887 23.956 1.00 82.62 208 SER A O 1
ATOM 1672 N N . PHE A 1 209 ? -18.519 10.408 24.628 1.00 81.06 209 PHE A N 1
ATOM 1673 C CA . PHE A 1 209 ? -18.412 9.180 23.839 1.00 81.06 209 PHE A CA 1
ATOM 1674 C C . PHE A 1 209 ? -19.486 8.146 24.227 1.00 81.06 209 PHE A C 1
ATOM 1676 O O . PHE A 1 209 ? -20.106 7.516 23.373 1.00 81.06 209 PHE A O 1
ATOM 1683 N N . THR A 1 210 ? -19.794 8.048 25.526 1.00 73.75 210 THR A N 1
ATOM 1684 C CA . THR A 1 210 ? -20.822 7.130 26.050 1.00 73.75 210 THR A CA 1
ATOM 1685 C C . THR A 1 210 ? -22.253 7.537 25.699 1.00 73.75 210 THR A C 1
ATOM 1687 O O . THR A 1 210 ? -23.169 6.723 25.809 1.00 73.75 210 THR A O 1
ATOM 1690 N N . TYR A 1 211 ? -22.472 8.788 25.287 1.00 70.12 211 TYR A N 1
ATOM 1691 C CA . TYR A 1 211 ? -23.774 9.241 24.802 1.00 70.12 211 TYR A CA 1
ATOM 1692 C C . TYR A 1 211 ? -24.075 8.650 23.419 1.00 70.12 211 TYR A C 1
ATOM 1694 O O . TYR A 1 211 ? -25.184 8.178 23.180 1.00 70.12 211 TYR A O 1
ATOM 1702 N N . PHE A 1 212 ? -23.071 8.591 22.541 1.00 67.69 212 PHE A N 1
ATOM 1703 C CA . PHE A 1 212 ? -23.219 8.057 21.186 1.00 67.69 212 PHE A CA 1
ATOM 1704 C C . PHE A 1 212 ? -23.248 6.527 21.142 1.00 67.69 212 PHE A C 1
ATOM 1706 O O . PHE A 1 212 ? -24.004 5.954 20.361 1.00 67.69 212 PHE A O 1
ATOM 1713 N N . SER A 1 213 ? -22.515 5.853 22.034 1.00 61.84 213 SER A N 1
ATOM 1714 C CA . SER A 1 213 ? -22.548 4.385 22.119 1.00 61.84 213 SER A CA 1
ATOM 1715 C C . SER A 1 213 ? -23.890 3.826 22.613 1.00 61.84 213 SER A C 1
ATOM 1717 O O . SER A 1 213 ? -24.211 2.672 22.340 1.00 61.84 213 SER A O 1
ATOM 1719 N N . LYS A 1 214 ? -24.692 4.634 23.322 1.00 55.31 214 LYS A N 1
ATOM 1720 C CA . LYS A 1 214 ? -26.027 4.252 23.815 1.00 55.31 214 LYS A CA 1
ATOM 1721 C C . LYS A 1 214 ? -27.150 4.477 22.800 1.00 55.31 214 LYS A C 1
ATOM 1723 O O . LYS A 1 214 ? -28.153 3.777 22.869 1.00 55.31 214 LYS A O 1
ATOM 1728 N N . GLN A 1 215 ? -27.005 5.418 21.863 1.00 56.22 215 GLN A N 1
ATOM 1729 C CA . GLN A 1 215 ? -28.037 5.689 20.846 1.00 56.22 215 GLN A CA 1
ATOM 1730 C C . GLN A 1 215 ? -28.162 4.583 19.790 1.00 56.22 215 GLN A C 1
ATOM 1732 O O . GLN A 1 215 ? -29.210 4.447 19.176 1.00 56.22 215 GLN A O 1
ATOM 1737 N N . THR A 1 216 ? -27.123 3.772 19.617 1.00 51.50 216 THR A N 1
ATOM 1738 C CA . THR A 1 216 ? -27.051 2.651 18.664 1.00 51.50 216 THR A CA 1
ATOM 1739 C C . THR A 1 216 ? -27.511 1.314 19.260 1.00 51.50 216 THR A C 1
ATOM 1741 O O . THR A 1 216 ? -27.399 0.273 18.619 1.00 51.50 216 THR A O 1
ATOM 1744 N N . MET A 1 217 ? -28.026 1.324 20.498 1.00 44.97 217 MET A N 1
ATOM 1745 C CA . MET A 1 217 ? -28.565 0.141 21.188 1.00 44.97 217 MET A CA 1
ATOM 1746 C C . MET A 1 217 ? -30.089 -0.040 21.050 1.00 44.97 217 MET A C 1
ATOM 1748 O O . MET A 1 217 ? -30.629 -0.981 21.636 1.00 44.97 217 MET A O 1
ATOM 1752 N N . HIS A 1 218 ? -30.762 0.817 20.280 1.00 36.19 218 HIS A N 1
ATOM 1753 C CA . HIS A 1 218 ? -32.172 0.687 19.896 1.00 36.19 218 HIS A CA 1
ATOM 1754 C C . HIS A 1 218 ? -32.294 0.334 18.416 1.00 36.19 218 HIS A C 1
ATOM 1756 O O . HIS A 1 218 ? -33.240 -0.418 18.096 1.00 36.19 218 HIS A O 1
#

Secondary structure (DSSP, 8-state):
----------------GGG-B-TTT--BHHHHHHHHHHHS-HHHHHHHHHHHHHHHTTPPP-HHHHHHHHHHHHHHHHHHS-----HHHHHHHHHHHHHHTPPP--SSSHHHHHHHHTT-----HHHHHHHHHHHHHHHHHHHHH-HHHHHHHHHHHHHHHTTPPPPHHHHHHHHHHHHHHHHHHSS----HHHHHHHHHHHHHHT--HHHHHHHTT-

pLDDT: mean 76.77, std 15.72, range [35.59, 93.5]

Sequence (218 aa):
MFKEELKMQLRQENVKINKLVDYFSGQNLLDVNTTIINSLDKREIHIYSRAIGKVLNKETLNRDDLKVLDKIDELTYKKHDMCLKDSAVTKARIKACKKYGMQFIDRDSLAKHMNLMSDGLVCDEAESKKRENNEKLGYFLLDRLGVDRFKTFANAIAALTIYRALSRQDIEVLAEAESIVKKELNCSILSEPVMNAIDEACKRLKVSFTYFSKQTMH

Radius of gyration: 23.32 Å; chains: 1; bounding box: 62×37×55 Å